Protein AF-A0A2A3EK77-F1 (afdb_monomer_lite)

Sequence (320 aa):
MSCVHYQQSNPSKERSYFDSQYSNRYNLPPQYTPRSDNYRNGYCTTGWRELEFQGNHEGFKETPTSGRAEPSYGDTRLQAGRTVPTYKQETTKHGDATVMEKIQTKMKFLEDSNIVMQTRNQNLITENKALTAQLKEERNEIKRLEKRLTLLREELDFERSKIEEMKKEAEDGKKQMSMGRNTETSTTNIIHKADRGVQVWAVCMGCQRKLESCEKQPPTVTITKSELEVLEKDMQTLRDTIIAREEAWDKAMEREHNYRQQLTRLTTETITARHLSETRNEELKVATNTLLEKESELKSLQKDNLYLNKLIAKLYNYQR

pLDDT: mean 70.12, std 27.84, range [28.34, 98.56]

Structure (mmCIF, N/CA/C/O backbone):
data_AF-A0A2A3EK77-F1
#
_entry.id   AF-A0A2A3EK77-F1
#
loop_
_atom_site.group_PDB
_atom_site.id
_atom_site.type_symbol
_atom_site.label_atom_id
_atom_site.label_alt_id
_atom_site.label_comp_id
_atom_site.label_asym_id
_atom_site.label_entity_id
_atom_site.label_seq_id
_atom_site.pdbx_PDB_ins_code
_atom_site.Cartn_x
_atom_site.Cartn_y
_atom_site.Cartn_z
_atom_site.occupancy
_atom_site.B_iso_or_equiv
_atom_site.auth_seq_id
_atom_site.auth_comp_id
_atom_site.auth_asym_id
_atom_site.auth_atom_id
_atom_site.pdbx_PDB_model_num
ATOM 1 N N . MET A 1 1 ? -47.863 15.998 -3.228 1.00 40.25 1 MET A N 1
ATOM 2 C CA . MET A 1 1 ? -47.017 14.830 -2.908 1.00 40.25 1 MET A CA 1
ATOM 3 C C . MET A 1 1 ? -45.667 15.367 -2.473 1.00 40.25 1 MET A C 1
ATOM 5 O O . MET A 1 1 ? -45.043 16.068 -3.254 1.00 40.25 1 MET A O 1
ATOM 9 N N . SER A 1 2 ? -45.315 15.183 -1.201 1.00 33.94 2 SER A N 1
ATOM 10 C CA . SER A 1 2 ? -44.143 15.788 -0.557 1.00 33.94 2 SER A CA 1
ATOM 11 C C . SER A 1 2 ? -43.081 14.708 -0.362 1.00 33.94 2 SER A C 1
ATOM 13 O O . SER A 1 2 ? -43.348 13.719 0.317 1.00 33.94 2 SER A O 1
ATOM 15 N N . CYS A 1 3 ? -41.915 14.871 -0.988 1.00 35.56 3 CYS A N 1
ATOM 16 C CA . CYS A 1 3 ? -40.741 14.031 -0.766 1.00 35.56 3 CYS A CA 1
ATOM 17 C C . CYS A 1 3 ? -39.768 14.804 0.127 1.00 35.56 3 CYS A C 1
ATOM 19 O O . CYS A 1 3 ? -39.180 15.797 -0.295 1.00 35.56 3 CYS A O 1
ATOM 21 N N . VAL A 1 4 ? -39.641 14.350 1.371 1.00 38.91 4 VAL A N 1
ATOM 22 C CA . VAL A 1 4 ? -38.716 14.876 2.377 1.00 38.91 4 VAL A CA 1
ATOM 23 C C . VAL A 1 4 ? -37.432 14.047 2.342 1.00 38.91 4 VAL A C 1
ATOM 25 O O . VAL A 1 4 ? -37.473 12.817 2.340 1.00 38.91 4 VAL A O 1
ATOM 28 N N . HIS A 1 5 ? -36.297 14.743 2.291 1.00 35.19 5 HIS A N 1
ATOM 29 C CA . HIS A 1 5 ? -34.944 14.201 2.350 1.00 35.19 5 HIS A CA 1
ATOM 30 C C . HIS A 1 5 ? -34.666 13.468 3.671 1.00 35.19 5 HIS A C 1
ATOM 32 O O . HIS A 1 5 ? -34.878 14.025 4.745 1.00 35.19 5 HIS A O 1
ATOM 38 N N . TYR A 1 6 ? -34.112 12.255 3.587 1.00 32.91 6 TYR A N 1
ATOM 39 C CA . TYR A 1 6 ? -33.524 11.561 4.733 1.00 32.91 6 TYR A CA 1
ATOM 40 C C . TYR A 1 6 ? -32.057 11.980 4.883 1.00 32.91 6 TYR A C 1
ATOM 42 O O . TYR A 1 6 ? -31.221 11.707 4.022 1.00 32.91 6 TYR A O 1
ATOM 50 N N . GLN A 1 7 ? -31.766 12.674 5.977 1.00 34.91 7 GLN A N 1
ATOM 51 C CA . GLN A 1 7 ? -30.434 13.084 6.404 1.00 34.91 7 GLN A CA 1
ATOM 52 C C . GLN A 1 7 ? -29.849 11.948 7.261 1.00 34.91 7 GLN A C 1
ATOM 54 O O . GLN A 1 7 ? -30.417 11.603 8.294 1.00 34.91 7 GLN A O 1
ATOM 59 N N . GLN A 1 8 ? -28.753 11.323 6.819 1.00 34.91 8 GLN A N 1
ATOM 60 C CA . GLN A 1 8 ? -28.044 10.308 7.607 1.00 34.91 8 GLN A CA 1
ATOM 61 C C . GLN A 1 8 ? -27.273 10.982 8.748 1.00 34.91 8 GLN A C 1
ATOM 63 O O . GLN A 1 8 ? -26.358 11.774 8.525 1.00 34.91 8 GLN A O 1
ATOM 68 N N . SER A 1 9 ? -27.661 10.663 9.977 1.00 37.59 9 SER A N 1
ATOM 69 C CA . SER A 1 9 ? -26.949 10.981 11.210 1.00 37.59 9 SER A CA 1
ATOM 70 C C . SER A 1 9 ? -25.776 10.011 11.418 1.00 37.59 9 SER A C 1
ATOM 72 O O . SER A 1 9 ? -25.932 8.795 11.337 1.00 37.59 9 SER A O 1
ATOM 74 N N . ASN A 1 10 ? -24.588 10.561 11.686 1.00 36.38 10 ASN A N 1
ATOM 75 C CA . ASN A 1 10 ? -23.373 9.822 12.055 1.00 36.38 10 ASN A CA 1
ATOM 76 C C . ASN A 1 10 ? -23.563 9.030 13.366 1.00 36.38 10 ASN A C 1
ATOM 78 O O . ASN A 1 10 ? -24.055 9.618 14.332 1.00 36.38 10 ASN A O 1
ATOM 82 N N . PRO A 1 11 ? -23.092 7.771 13.475 1.00 40.41 11 PRO A N 1
ATOM 83 C CA . PRO A 1 11 ? -22.984 7.100 14.763 1.00 40.41 11 PRO A CA 1
ATOM 84 C C . PRO A 1 11 ? -21.739 7.566 15.539 1.00 40.41 11 PRO A C 1
ATOM 86 O O . PRO A 1 11 ? -20.679 7.859 14.983 1.00 40.41 11 PRO A O 1
ATOM 89 N N . SER A 1 12 ? -21.918 7.669 16.852 1.00 37.78 12 SER A N 1
ATOM 90 C CA . SER A 1 12 ? -21.011 8.217 17.859 1.00 37.78 12 SER A CA 1
ATOM 91 C C . SER A 1 12 ? -19.769 7.358 18.125 1.00 37.78 12 SER A C 1
ATOM 93 O O . SER A 1 12 ? -19.842 6.135 18.197 1.00 37.78 12 SER A O 1
ATOM 95 N N . LYS A 1 13 ? -18.628 8.029 18.346 1.00 44.12 13 LYS A N 1
ATOM 96 C CA . LYS A 1 13 ? -17.356 7.451 18.814 1.00 44.12 13 LYS A CA 1
ATOM 97 C C . LYS A 1 13 ? -17.520 6.837 20.214 1.00 44.12 13 LYS A C 1
ATOM 99 O O . LYS A 1 13 ? -17.478 7.567 21.204 1.00 44.12 13 LYS A O 1
ATOM 104 N N . GLU A 1 14 ? -17.637 5.516 20.305 1.00 35.47 14 GLU A N 1
ATOM 105 C CA . GLU A 1 14 ? -17.459 4.792 21.567 1.00 35.47 14 GLU A CA 1
ATOM 106 C C . GLU A 1 14 ? -15.977 4.507 21.835 1.00 35.47 14 GLU A C 1
ATOM 108 O O . GLU A 1 14 ? -15.203 4.095 20.972 1.00 35.47 14 GLU A O 1
ATOM 113 N N . ARG A 1 15 ? -15.577 4.807 23.067 1.00 35.28 15 ARG A N 1
ATOM 114 C CA . ARG A 1 15 ? -14.208 4.859 23.571 1.00 35.28 15 ARG A CA 1
ATOM 115 C C . ARG A 1 15 ? -13.943 3.572 24.344 1.00 35.28 15 ARG A C 1
ATOM 117 O O . ARG A 1 15 ? -14.442 3.399 25.449 1.00 35.28 15 ARG A O 1
ATOM 124 N N . SER A 1 16 ? -13.163 2.668 23.764 1.00 34.25 16 SER A N 1
ATOM 125 C CA . SER A 1 16 ? -12.761 1.409 24.393 1.00 34.25 16 SER A CA 1
ATOM 126 C C . SER A 1 16 ? -11.786 1.655 25.550 1.00 34.25 16 SER A C 1
ATOM 128 O O . SER A 1 16 ? -10.620 1.978 25.328 1.00 34.25 16 SER A O 1
ATOM 130 N N . TYR A 1 17 ? -12.266 1.494 26.783 1.00 34.78 17 TYR A N 1
ATOM 131 C CA . TYR A 1 17 ? -11.427 1.278 27.962 1.00 34.78 17 TYR A CA 1
ATOM 132 C C . TYR A 1 17 ? -10.898 -0.163 27.925 1.00 34.78 17 TYR A C 1
ATOM 134 O O . TYR A 1 17 ? -11.682 -1.106 27.830 1.00 34.78 17 TYR A O 1
ATOM 142 N N . PHE A 1 18 ? -9.577 -0.326 27.962 1.00 34.25 18 PHE A N 1
ATOM 143 C CA . PHE A 1 18 ? -8.918 -1.583 28.310 1.00 34.25 18 PHE A CA 1
ATOM 144 C C . PHE A 1 18 ? -8.327 -1.398 29.705 1.00 34.25 18 PHE A C 1
ATOM 146 O O . PHE A 1 18 ? -7.496 -0.511 29.898 1.00 34.25 18 PHE A O 1
ATOM 153 N N . ASP A 1 19 ? -8.774 -2.218 30.651 1.00 32.06 19 ASP A N 1
ATOM 154 C CA . ASP A 1 19 ? -8.138 -2.389 31.952 1.00 32.06 19 ASP A CA 1
ATOM 155 C C . ASP A 1 19 ? -7.423 -3.745 31.920 1.00 32.06 19 ASP A C 1
ATOM 157 O O . ASP A 1 19 ? -8.050 -4.796 31.791 1.00 32.06 19 ASP A O 1
ATOM 161 N N . SER A 1 20 ? -6.092 -3.708 31.906 1.00 32.62 20 SER A N 1
ATOM 162 C CA . SER A 1 20 ? -5.236 -4.891 31.798 1.00 32.62 20 SER A CA 1
ATOM 163 C C . SER A 1 20 ? -4.741 -5.284 33.180 1.00 32.62 20 SER A C 1
ATOM 165 O O . SER A 1 20 ? -3.597 -5.005 33.539 1.00 32.62 20 SER A O 1
ATOM 167 N N . GLN A 1 21 ? -5.579 -5.970 33.950 1.00 43.03 21 GLN A N 1
ATOM 168 C CA . GLN A 1 21 ? -5.126 -6.810 35.054 1.00 43.03 21 GLN A CA 1
ATOM 169 C C . GLN A 1 21 ? -5.908 -8.123 35.018 1.00 43.03 21 GLN A C 1
ATOM 171 O O . GLN A 1 21 ? -7.111 -8.120 34.801 1.00 43.03 21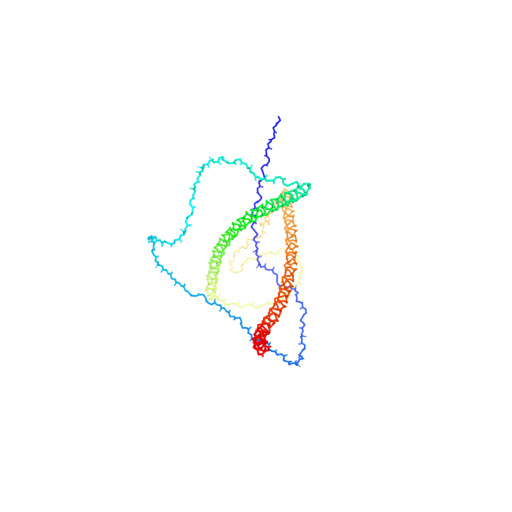 GLN A O 1
ATOM 176 N N . TYR A 1 22 ? -5.193 -9.229 35.242 1.00 36.47 22 TYR A N 1
ATOM 177 C CA . TYR A 1 22 ? -5.623 -10.633 35.164 1.00 36.47 22 TYR A CA 1
ATOM 178 C C . TYR A 1 22 ? -5.609 -11.271 33.770 1.00 36.47 22 TYR A C 1
ATOM 180 O O . TYR A 1 22 ? -6.599 -11.280 33.051 1.00 36.47 22 TYR A O 1
ATOM 188 N N . SER A 1 23 ? -4.495 -11.938 33.448 1.00 32.91 23 SER A N 1
ATOM 189 C CA . SER A 1 23 ? -4.483 -13.397 33.219 1.00 32.91 23 SER A CA 1
ATOM 190 C C . SER A 1 23 ? -3.089 -13.856 32.808 1.00 32.91 23 SER A C 1
ATOM 192 O O . SER A 1 23 ? -2.695 -13.780 31.650 1.00 32.91 23 SER A O 1
ATOM 194 N N . ASN A 1 24 ? -2.335 -14.351 33.785 1.00 35.12 24 ASN A N 1
ATOM 195 C CA . ASN A 1 24 ? -1.113 -15.102 33.549 1.00 35.12 24 ASN A CA 1
ATOM 196 C C . ASN A 1 24 ? -1.229 -16.401 34.350 1.00 35.12 24 ASN A C 1
ATOM 198 O O . ASN A 1 24 ? -0.918 -16.428 35.540 1.00 35.12 24 ASN A O 1
ATOM 202 N N . ARG A 1 25 ? -1.773 -17.452 33.729 1.00 40.59 25 ARG A N 1
ATOM 203 C CA . ARG A 1 25 ? -1.591 -18.856 34.127 1.00 40.59 25 ARG A CA 1
ATOM 204 C C . ARG A 1 25 ? -2.184 -19.763 33.050 1.00 40.59 25 ARG A C 1
ATOM 206 O O . ARG A 1 25 ? -3.348 -19.616 32.709 1.00 40.59 25 ARG A O 1
ATOM 213 N N . TYR A 1 26 ? -1.361 -20.712 32.605 1.00 37.75 26 TYR A N 1
ATOM 214 C CA . TYR A 1 26 ? -1.616 -21.764 31.611 1.00 37.75 26 TYR A CA 1
ATOM 215 C C . TYR A 1 26 ? -1.458 -21.352 30.141 1.00 37.75 26 TYR A C 1
ATOM 217 O O . TYR A 1 26 ? -2.414 -20.985 29.471 1.00 37.75 26 TYR A O 1
ATOM 225 N N . ASN A 1 27 ? -0.217 -21.443 29.645 1.00 34.19 27 ASN A N 1
ATOM 226 C CA . ASN A 1 27 ? 0.185 -22.348 28.552 1.00 34.19 27 ASN A CA 1
ATOM 227 C C . ASN A 1 27 ? 1.616 -22.000 28.097 1.00 34.19 27 ASN A C 1
ATOM 229 O O . ASN A 1 27 ? 1.835 -21.029 27.380 1.00 34.19 27 ASN A O 1
ATOM 233 N N . LEU A 1 28 ? 2.600 -22.796 28.530 1.00 39.97 28 LEU A N 1
ATOM 234 C CA . LEU A 1 28 ? 3.944 -22.804 27.942 1.00 39.97 28 LEU A CA 1
ATOM 235 C C . LEU A 1 28 ? 3.947 -23.747 26.723 1.00 39.97 28 LEU A C 1
ATOM 237 O O . LEU A 1 28 ? 3.532 -24.897 26.880 1.00 39.97 28 LEU A O 1
ATOM 241 N N . PRO A 1 29 ? 4.450 -23.333 25.546 1.00 40.78 29 PRO A N 1
ATOM 242 C CA . PRO A 1 29 ? 4.793 -24.260 24.474 1.00 40.78 29 PRO A CA 1
ATOM 243 C C . PRO A 1 29 ? 6.146 -24.959 24.746 1.00 40.78 29 PRO A C 1
ATOM 245 O O . PRO A 1 29 ? 6.953 -24.451 25.531 1.00 40.78 29 PRO A O 1
ATOM 248 N N . PRO A 1 30 ? 6.426 -26.117 24.111 1.00 39.56 30 PRO A N 1
ATOM 249 C CA . PRO A 1 30 ? 7.604 -26.933 24.403 1.00 39.56 30 PRO A CA 1
ATOM 250 C C . PRO A 1 30 ? 8.914 -26.220 24.052 1.00 39.56 30 PRO A C 1
ATOM 252 O O . PRO A 1 30 ? 9.072 -25.692 22.950 1.00 39.56 30 PRO A O 1
ATOM 255 N N . GLN A 1 31 ? 9.883 -26.264 24.968 1.00 33.03 31 GLN A N 1
ATOM 256 C CA . GLN A 1 31 ? 11.257 -25.855 24.695 1.00 33.03 31 GLN A CA 1
ATOM 257 C C . GLN A 1 31 ? 11.931 -26.880 23.776 1.00 33.03 31 GLN A C 1
ATOM 259 O O . GLN A 1 31 ? 12.216 -28.003 24.189 1.00 33.03 31 GLN A O 1
ATOM 264 N N . TYR A 1 32 ? 12.210 -26.481 22.537 1.00 30.89 32 TYR A N 1
ATOM 265 C CA . TYR A 1 32 ? 13.173 -27.172 21.686 1.00 30.89 32 TYR A CA 1
ATOM 266 C C . TYR A 1 32 ? 14.582 -26.711 22.064 1.00 30.89 32 TYR A C 1
ATOM 268 O O . TYR A 1 32 ? 14.947 -25.553 21.871 1.00 30.89 32 TYR A O 1
ATOM 276 N N . THR A 1 33 ? 15.378 -27.626 22.604 1.00 37.72 33 THR A N 1
ATOM 277 C CA . THR A 1 33 ? 16.829 -27.487 22.741 1.00 37.72 33 THR A CA 1
ATOM 278 C C . THR A 1 33 ? 17.502 -27.845 21.412 1.00 37.72 33 THR A C 1
ATOM 280 O O . THR A 1 33 ? 17.329 -28.967 20.932 1.00 37.72 33 THR A O 1
ATOM 283 N N . PRO A 1 34 ? 18.317 -26.965 20.803 1.00 34.59 34 PRO A N 1
ATOM 284 C CA . PRO A 1 34 ? 19.217 -27.385 19.741 1.00 34.59 34 PRO A CA 1
ATOM 285 C C . PRO A 1 34 ? 20.482 -27.971 20.374 1.00 34.59 34 PRO A C 1
ATOM 287 O O . PRO A 1 34 ? 21.191 -27.301 21.127 1.00 34.59 34 PRO A O 1
ATOM 290 N N . ARG A 1 35 ? 20.761 -29.240 20.060 1.00 30.22 35 ARG A N 1
ATOM 291 C CA . ARG A 1 35 ? 22.083 -29.846 20.248 1.00 30.22 35 ARG A CA 1
ATOM 292 C C . ARG A 1 35 ? 23.128 -29.033 19.485 1.00 30.22 35 ARG A C 1
ATOM 294 O O . ARG A 1 35 ? 22.881 -28.589 18.368 1.00 30.22 35 ARG A O 1
ATOM 301 N N . SER A 1 36 ? 24.293 -28.876 20.107 1.00 36.59 36 SER A N 1
ATOM 302 C CA . SER A 1 36 ? 25.469 -28.285 19.488 1.00 36.59 36 SER A CA 1
ATOM 303 C C . SER A 1 36 ? 25.968 -29.185 18.363 1.00 36.59 36 SER A C 1
ATOM 305 O O . SER A 1 36 ? 26.268 -30.345 18.628 1.00 36.59 36 SER A O 1
ATOM 307 N N . ASP A 1 37 ? 26.156 -28.632 17.172 1.00 29.45 37 ASP A N 1
ATOM 308 C CA . ASP A 1 37 ? 27.171 -29.124 16.248 1.00 29.45 37 ASP A CA 1
ATOM 309 C C . ASP A 1 37 ? 27.932 -27.923 15.685 1.00 29.45 37 ASP A C 1
ATOM 311 O O . ASP A 1 37 ? 27.427 -27.088 14.935 1.00 29.45 37 ASP A O 1
ATOM 315 N N . ASN A 1 38 ? 29.171 -27.824 16.155 1.00 35.22 38 ASN A N 1
ATOM 316 C CA . ASN A 1 38 ? 30.218 -26.971 15.627 1.00 35.22 38 ASN A CA 1
ATOM 317 C C . ASN A 1 38 ? 30.567 -27.445 14.214 1.00 35.22 38 ASN A C 1
ATOM 319 O O . ASN A 1 38 ? 30.976 -28.587 14.101 1.00 35.22 38 ASN A O 1
ATOM 323 N N . TYR A 1 39 ? 30.503 -26.586 13.190 1.00 31.39 39 TYR A N 1
ATOM 324 C CA . TYR A 1 39 ? 31.505 -26.499 12.107 1.00 31.39 39 TYR A CA 1
ATOM 325 C C . TYR A 1 39 ? 31.250 -25.255 11.216 1.00 31.39 39 TYR A C 1
ATOM 327 O O . TYR A 1 39 ? 30.480 -25.280 10.269 1.00 31.39 39 TYR A O 1
ATOM 335 N N . ARG A 1 40 ? 31.957 -24.169 11.564 1.00 29.19 40 ARG A N 1
ATOM 336 C CA . ARG A 1 40 ? 32.835 -23.330 10.713 1.00 29.19 40 ARG A CA 1
ATOM 337 C C . ARG A 1 40 ? 32.294 -22.527 9.494 1.00 29.19 40 ARG A C 1
ATOM 339 O O . ARG A 1 40 ? 31.954 -23.088 8.464 1.00 29.19 40 ARG A O 1
ATOM 346 N N . ASN A 1 41 ? 32.555 -21.207 9.596 1.00 29.22 41 ASN A N 1
ATOM 347 C CA . ASN A 1 41 ? 32.745 -20.139 8.581 1.00 29.22 41 ASN A CA 1
ATOM 348 C C . ASN A 1 41 ? 31.507 -19.588 7.838 1.00 29.22 41 ASN A C 1
ATOM 350 O O . ASN A 1 41 ? 30.730 -20.345 7.288 1.00 29.22 41 ASN A O 1
ATOM 354 N N . GLY A 1 42 ? 31.301 -18.273 7.683 1.00 29.34 42 GLY A N 1
ATOM 355 C CA . GLY A 1 42 ? 32.084 -17.094 8.071 1.00 29.34 42 GLY A CA 1
ATOM 356 C C . GLY A 1 42 ? 31.441 -15.803 7.518 1.00 29.34 42 GLY A C 1
ATOM 357 O O . GLY A 1 42 ? 30.909 -15.811 6.415 1.00 29.34 42 GLY A O 1
ATOM 358 N N . TYR A 1 43 ? 31.550 -14.718 8.295 1.00 32.06 43 TYR A N 1
ATOM 359 C CA . TYR A 1 43 ? 31.269 -13.299 7.988 1.00 32.06 43 TYR A CA 1
ATOM 360 C C . TYR A 1 43 ? 29.807 -12.812 7.897 1.00 32.06 43 TYR A C 1
ATOM 362 O O . TYR A 1 43 ? 29.191 -12.804 6.839 1.00 32.06 43 TYR A O 1
ATOM 370 N N . CYS A 1 44 ? 29.325 -12.233 9.005 1.00 30.56 44 CYS A N 1
ATOM 371 C CA . CYS A 1 44 ? 28.347 -11.136 9.027 1.00 30.56 44 CYS A CA 1
ATOM 372 C C . CYS A 1 44 ? 28.649 -10.218 10.224 1.00 30.56 44 CYS A C 1
ATOM 374 O O . CYS A 1 44 ? 28.221 -10.499 11.339 1.00 30.56 44 CYS A O 1
ATOM 376 N N . THR A 1 45 ? 29.381 -9.123 9.998 1.00 35.56 45 THR A N 1
ATOM 377 C CA . THR A 1 45 ? 29.493 -8.001 10.950 1.00 35.56 45 THR A CA 1
ATOM 378 C C . THR A 1 45 ? 29.712 -6.682 10.208 1.00 35.56 45 THR A C 1
ATOM 380 O O . THR A 1 45 ? 30.848 -6.286 9.968 1.00 35.56 45 THR A O 1
ATOM 383 N N . THR A 1 46 ? 28.619 -5.996 9.892 1.00 36.91 46 THR A N 1
ATOM 384 C CA . THR A 1 46 ? 28.510 -4.538 9.699 1.00 36.91 46 THR A CA 1
ATOM 385 C C . THR A 1 46 ? 27.031 -4.228 9.971 1.00 36.91 46 THR A C 1
ATOM 387 O O . THR A 1 46 ? 26.155 -4.710 9.270 1.00 36.91 46 THR A O 1
ATOM 390 N N . GLY A 1 47 ? 26.630 -3.625 11.087 1.00 31.77 47 GLY A N 1
ATOM 391 C CA . GLY A 1 47 ? 27.090 -2.339 11.594 1.00 31.77 47 GLY A CA 1
ATOM 392 C C . GLY A 1 47 ? 26.104 -1.275 11.110 1.00 31.77 47 GLY A C 1
ATOM 393 O O . GLY A 1 47 ? 26.388 -0.580 10.140 1.00 31.77 47 GLY A O 1
ATOM 394 N N . TRP A 1 48 ? 24.927 -1.204 11.741 1.00 33.00 48 TRP A N 1
ATOM 395 C CA . TRP A 1 48 ? 23.977 -0.105 11.555 1.00 33.00 48 TRP A CA 1
ATOM 396 C C . TRP A 1 48 ? 24.671 1.208 11.928 1.00 33.00 48 TRP A C 1
ATOM 398 O O . TRP A 1 48 ? 25.238 1.310 13.014 1.00 33.00 48 TRP A O 1
ATOM 408 N N . ARG A 1 49 ? 24.657 2.194 11.027 1.00 33.16 49 ARG A N 1
ATOM 409 C CA . ARG A 1 49 ? 25.156 3.545 11.298 1.00 33.16 49 ARG A CA 1
ATOM 410 C C . ARG A 1 49 ? 23.995 4.527 11.152 1.00 33.16 49 ARG A C 1
ATOM 412 O O . ARG A 1 49 ? 23.411 4.621 10.075 1.00 33.16 49 ARG A O 1
ATOM 419 N N . GLU A 1 50 ? 23.672 5.222 12.239 1.00 33.62 50 GLU A N 1
ATOM 420 C CA . GLU A 1 50 ? 22.857 6.440 12.244 1.00 33.62 50 GLU A CA 1
ATOM 421 C C . GLU A 1 50 ? 23.630 7.572 11.559 1.00 33.62 50 GLU A C 1
ATOM 423 O O . GLU A 1 50 ? 24.839 7.716 11.758 1.00 33.62 50 GLU A O 1
ATOM 428 N N . LEU A 1 51 ? 22.940 8.363 10.735 1.00 33.41 51 LEU A N 1
ATOM 429 C CA . LEU A 1 51 ? 23.471 9.611 10.200 1.00 33.41 51 LEU A CA 1
ATOM 430 C C . LEU A 1 51 ? 22.883 10.760 11.027 1.00 33.41 51 LEU A C 1
ATOM 432 O O . LEU A 1 51 ? 21.691 11.053 10.942 1.00 33.41 51 LEU A O 1
ATOM 436 N N . GLU A 1 52 ? 23.732 11.370 11.849 1.00 33.66 52 GLU A N 1
ATOM 437 C CA . GLU A 1 52 ? 23.441 12.567 12.632 1.00 33.66 52 GLU A CA 1
ATOM 438 C C . GLU A 1 52 ? 23.164 13.763 11.707 1.00 33.66 52 GLU A C 1
ATOM 440 O O . GLU A 1 52 ? 23.901 14.023 10.754 1.00 33.66 52 GLU A O 1
ATOM 445 N N . PHE A 1 53 ? 22.096 14.506 11.998 1.00 29.25 53 PHE A N 1
ATOM 446 C CA . PHE A 1 53 ? 21.752 15.761 11.335 1.00 29.25 53 PHE A CA 1
ATOM 447 C C . PHE A 1 53 ? 22.136 16.919 12.265 1.00 29.25 53 PHE A C 1
ATOM 449 O O . PHE A 1 53 ? 21.551 17.076 13.336 1.00 29.25 53 PHE A O 1
ATOM 456 N N . GLN A 1 54 ? 23.108 17.740 11.865 1.00 32.59 54 GLN A N 1
ATOM 457 C CA . GLN A 1 54 ? 23.433 19.011 12.519 1.00 32.59 54 GLN A CA 1
ATOM 458 C C . GLN A 1 54 ? 23.637 20.104 11.470 1.00 32.59 54 GLN A C 1
ATOM 460 O O . GLN A 1 54 ? 24.410 19.937 10.530 1.00 32.59 54 GLN A O 1
ATOM 465 N N . GLY A 1 55 ? 22.961 21.239 11.669 1.00 28.78 55 GLY A N 1
ATOM 466 C CA . GLY A 1 55 ? 23.201 22.465 10.911 1.00 28.78 55 GLY A CA 1
ATOM 467 C C . GLY A 1 55 ? 22.045 23.462 10.969 1.00 28.78 55 GLY A C 1
ATOM 468 O O . GLY A 1 55 ? 21.306 23.601 10.001 1.00 28.78 55 GLY A O 1
ATOM 469 N N . ASN A 1 56 ? 21.905 24.165 12.097 1.00 32.97 56 ASN A N 1
ATOM 470 C CA . ASN A 1 56 ? 21.131 25.406 12.200 1.00 32.97 56 ASN A CA 1
ATOM 471 C C . ASN A 1 56 ? 21.811 26.529 11.397 1.00 32.97 56 ASN A C 1
ATOM 473 O O . ASN A 1 56 ? 23.024 26.696 11.498 1.00 32.97 56 ASN A O 1
ATOM 477 N N . HIS A 1 57 ? 21.023 27.371 10.724 1.00 30.22 57 HIS A N 1
ATOM 478 C CA . HIS A 1 57 ? 21.370 28.780 10.526 1.00 30.22 57 HIS A CA 1
ATOM 479 C C . HIS A 1 57 ? 20.094 29.630 10.445 1.00 30.22 57 HIS A C 1
ATOM 481 O O . HIS A 1 57 ? 19.332 29.557 9.483 1.00 30.22 57 HIS A O 1
ATOM 487 N N . GLU A 1 58 ? 19.870 30.434 11.484 1.00 33.41 58 GLU A N 1
ATOM 488 C CA . GLU A 1 58 ? 18.920 31.544 11.494 1.00 33.41 58 GLU A CA 1
ATOM 489 C C . GLU A 1 58 ? 19.544 32.789 10.841 1.00 33.41 58 GLU A C 1
ATOM 491 O O . GLU A 1 58 ? 20.713 33.102 11.068 1.00 33.41 58 GLU A O 1
ATOM 496 N N . GLY A 1 59 ? 18.711 33.534 10.104 1.00 32.09 59 GLY A N 1
ATOM 497 C CA . GLY A 1 59 ? 18.792 34.992 9.987 1.00 32.09 59 GLY A CA 1
ATOM 498 C C . GLY A 1 59 ? 19.510 35.579 8.768 1.00 32.09 59 GLY A C 1
ATOM 499 O O . GLY A 1 59 ? 20.690 35.889 8.858 1.00 32.09 59 GLY A O 1
ATOM 500 N N . PHE A 1 60 ? 18.767 35.921 7.700 1.00 28.34 60 PHE A N 1
ATOM 501 C CA . PHE A 1 60 ? 18.976 37.204 7.000 1.00 28.34 60 PHE A CA 1
ATOM 502 C C . PHE A 1 60 ? 17.783 37.644 6.114 1.00 28.34 60 PHE A C 1
ATOM 504 O O . PHE A 1 60 ? 17.454 37.008 5.121 1.00 28.34 60 PHE A O 1
ATOM 511 N N . LYS A 1 61 ? 17.165 38.747 6.562 1.00 30.69 61 LYS A N 1
ATOM 512 C CA . LYS A 1 61 ? 16.420 39.860 5.926 1.00 30.69 61 LYS A CA 1
ATOM 513 C C . LYS A 1 61 ? 15.878 39.782 4.482 1.00 30.69 61 LYS A C 1
ATOM 515 O O . LYS A 1 61 ? 16.565 39.429 3.534 1.00 30.69 61 LYS A O 1
ATOM 520 N N . GLU A 1 62 ? 14.665 40.324 4.350 1.00 31.72 62 GLU A N 1
ATOM 521 C CA . GLU A 1 62 ? 13.930 40.635 3.119 1.00 31.72 62 GLU A CA 1
ATOM 522 C C . GLU A 1 62 ? 14.457 41.862 2.326 1.00 31.72 62 GLU A C 1
ATOM 524 O O . GLU A 1 62 ? 14.990 42.815 2.901 1.00 31.72 62 GLU A O 1
ATOM 529 N N . THR A 1 63 ? 14.090 41.872 1.029 1.00 31.12 63 THR A N 1
ATOM 530 C CA . THR A 1 63 ? 13.943 42.989 0.047 1.00 31.12 63 THR A CA 1
ATOM 531 C C . THR A 1 63 ? 15.160 43.361 -0.849 1.00 31.12 63 THR A C 1
ATOM 533 O O . THR A 1 63 ? 16.285 42.984 -0.544 1.00 31.12 63 THR A O 1
ATOM 536 N N . PRO A 1 64 ? 14.967 44.039 -2.011 1.00 48.16 64 PRO A N 1
ATOM 537 C CA . PRO A 1 64 ? 14.643 43.452 -3.325 1.00 48.16 64 PRO A CA 1
ATOM 538 C C . PRO A 1 64 ? 15.622 43.894 -4.457 1.00 48.16 64 PRO A C 1
ATOM 540 O O . PRO A 1 64 ? 16.479 44.746 -4.237 1.00 48.16 64 PRO A O 1
ATOM 543 N N . THR A 1 65 ? 15.389 43.426 -5.701 1.00 29.20 65 THR A N 1
ATOM 544 C CA . THR A 1 65 ? 15.638 44.110 -7.014 1.00 29.20 65 THR A CA 1
ATOM 545 C C . THR A 1 65 ? 16.619 43.450 -8.020 1.00 29.20 65 THR A C 1
ATOM 547 O O . THR A 1 65 ? 17.813 43.354 -7.781 1.00 29.20 65 THR A O 1
ATOM 550 N N . SER A 1 66 ? 16.051 43.137 -9.204 1.00 30.53 66 SER A N 1
ATOM 551 C CA . SER A 1 66 ? 16.539 43.242 -10.607 1.00 30.53 66 SER A CA 1
ATOM 552 C C . SER A 1 66 ? 17.750 42.451 -11.152 1.00 30.53 66 SER A C 1
ATOM 554 O O . SER A 1 66 ? 18.894 42.722 -10.809 1.00 30.53 66 SER A O 1
ATOM 556 N N . GLY A 1 67 ? 17.491 41.675 -12.224 1.00 29.70 67 GLY A N 1
ATOM 557 C CA . GLY A 1 67 ? 18.069 42.000 -13.544 1.00 29.70 67 GLY A CA 1
ATOM 558 C C . GLY A 1 67 ? 18.783 40.897 -14.353 1.00 29.70 67 GLY A C 1
ATOM 559 O O . GLY A 1 67 ? 19.876 40.488 -13.985 1.00 29.70 67 GLY A O 1
ATOM 560 N N . ARG A 1 68 ? 18.230 40.619 -15.557 1.00 31.45 68 ARG A N 1
ATOM 561 C CA . ARG A 1 68 ? 18.749 39.906 -16.768 1.00 31.45 68 ARG A CA 1
ATOM 562 C C . ARG A 1 68 ? 18.697 38.364 -16.788 1.00 31.45 68 ARG A C 1
ATOM 564 O O . ARG A 1 68 ? 19.238 37.728 -15.905 1.00 31.45 68 ARG A O 1
ATOM 571 N N . ALA A 1 69 ? 18.185 37.688 -17.823 1.00 30.44 69 ALA A N 1
ATOM 572 C CA . ALA A 1 69 ? 17.537 38.089 -19.078 1.00 30.44 69 ALA A CA 1
ATOM 573 C C . ALA A 1 69 ? 16.829 36.861 -19.702 1.00 30.44 69 ALA A C 1
ATOM 575 O O . ALA A 1 69 ? 17.445 35.805 -19.808 1.00 30.44 69 ALA A O 1
ATOM 576 N N . GLU A 1 70 ? 15.592 37.027 -20.179 1.00 33.00 70 GLU A N 1
ATOM 577 C CA . GLU A 1 70 ? 14.963 36.165 -21.194 1.00 33.00 70 GLU A CA 1
ATOM 578 C C . GLU A 1 70 ? 14.634 37.021 -22.430 1.00 33.00 70 GLU A C 1
ATOM 580 O O . GLU A 1 70 ? 14.172 38.157 -22.263 1.00 33.00 70 GLU A O 1
ATOM 585 N N . PRO A 1 71 ? 14.835 36.529 -23.668 1.00 41.03 71 PRO A N 1
ATOM 586 C CA . PRO A 1 71 ? 14.332 37.203 -24.855 1.00 41.03 71 PRO A CA 1
ATOM 587 C C . PRO A 1 71 ? 12.841 36.910 -25.060 1.00 41.03 71 PRO A C 1
ATOM 589 O O . PRO A 1 71 ? 12.438 35.794 -25.379 1.00 41.03 71 PRO A O 1
ATOM 592 N N . SER A 1 72 ? 12.046 37.968 -24.925 1.00 45.84 72 SER A N 1
ATOM 593 C CA . SER A 1 72 ? 10.673 38.081 -25.413 1.00 45.84 72 SER A CA 1
ATOM 594 C C . SER A 1 72 ? 10.639 38.097 -26.945 1.00 45.84 72 SER A C 1
ATOM 596 O O . SER A 1 72 ? 11.446 38.789 -27.568 1.00 45.84 72 SER A O 1
ATOM 598 N N . TYR A 1 73 ? 9.662 37.413 -27.544 1.00 35.38 73 TYR A N 1
ATOM 599 C CA . TYR A 1 73 ? 9.141 37.799 -28.854 1.00 35.38 73 TYR A CA 1
ATOM 600 C C . TYR A 1 73 ? 7.654 38.105 -28.733 1.00 35.38 73 TYR A C 1
ATOM 602 O O . TYR A 1 73 ? 6.857 37.283 -28.282 1.00 35.38 73 TYR A O 1
ATOM 610 N N . GLY A 1 74 ? 7.335 39.349 -29.086 1.00 34.09 74 GLY A N 1
ATOM 611 C CA . GLY A 1 74 ? 6.025 39.954 -28.965 1.00 34.09 74 GLY A CA 1
ATOM 612 C C . GLY A 1 74 ? 5.038 39.529 -30.044 1.00 34.09 74 GLY A C 1
ATOM 613 O O . GLY A 1 74 ? 5.382 39.030 -31.114 1.00 34.09 74 GLY A O 1
ATOM 614 N N . ASP A 1 75 ? 3.786 39.796 -29.706 1.00 40.75 75 ASP A N 1
ATOM 615 C CA . ASP A 1 75 ? 2.603 39.719 -30.543 1.00 40.75 75 ASP A CA 1
ATOM 616 C C . ASP A 1 75 ? 2.608 40.852 -31.589 1.00 40.75 75 ASP A C 1
ATOM 618 O O . ASP A 1 75 ? 2.881 42.014 -31.273 1.00 40.75 75 ASP A O 1
ATOM 622 N N . THR A 1 76 ? 2.291 40.544 -32.848 1.00 34.62 76 THR A N 1
ATOM 623 C CA . THR A 1 76 ? 1.802 41.553 -33.799 1.00 34.62 76 THR A CA 1
ATOM 624 C C . THR A 1 76 ? 0.772 40.928 -34.732 1.00 34.62 76 THR A C 1
ATOM 626 O O . THR A 1 76 ? 1.067 40.176 -35.659 1.00 34.62 76 THR A O 1
ATOM 629 N N . ARG A 1 77 ? -0.476 41.277 -34.443 1.00 40.03 77 ARG A N 1
ATOM 630 C CA . ARG A 1 77 ? -1.698 40.984 -35.186 1.00 40.03 77 ARG A CA 1
ATOM 631 C C . ARG A 1 77 ? -1.769 41.795 -36.499 1.00 40.03 77 ARG A C 1
ATOM 633 O O . ARG A 1 77 ? -1.459 42.979 -36.505 1.00 40.03 77 ARG A O 1
ATOM 640 N N . LEU A 1 78 ? -2.363 41.170 -37.525 1.00 46.56 78 LEU A N 1
ATOM 641 C CA . LEU A 1 78 ? -3.058 41.735 -38.706 1.00 46.56 78 LEU A CA 1
ATOM 642 C C . LEU A 1 78 ? -2.245 42.501 -39.772 1.00 46.56 78 LEU A C 1
ATOM 644 O O . LEU A 1 78 ? -2.010 43.696 -39.645 1.00 46.56 78 LEU A O 1
ATOM 648 N N . GLN A 1 79 ? -2.098 41.888 -40.953 1.00 33.84 79 GLN A N 1
ATOM 649 C CA . GLN A 1 79 ? -2.636 42.487 -42.183 1.00 33.84 79 GLN A CA 1
ATOM 650 C C . GLN A 1 79 ? -2.829 41.445 -43.290 1.00 33.84 79 GLN A C 1
ATOM 652 O O . GLN A 1 79 ? -1.926 40.697 -43.652 1.00 33.84 79 GLN A O 1
ATOM 657 N N . ALA A 1 80 ? -4.052 41.408 -43.814 1.00 42.31 80 ALA A N 1
ATOM 658 C CA . ALA A 1 80 ? -4.432 40.644 -44.985 1.00 42.31 80 ALA A CA 1
ATOM 659 C C . ALA A 1 80 ? -3.774 41.241 -46.239 1.00 42.31 80 ALA A C 1
ATOM 661 O O . ALA A 1 80 ? -4.043 42.386 -46.597 1.00 42.31 80 ALA A O 1
ATOM 662 N N . GLY A 1 81 ? -2.958 40.445 -46.927 1.00 33.81 81 GLY A N 1
ATOM 663 C CA . GLY A 1 81 ? -2.467 40.724 -48.271 1.00 33.81 81 GLY A CA 1
ATOM 664 C C . GLY A 1 81 ? -2.931 39.620 -49.211 1.00 33.81 81 GLY A C 1
ATOM 665 O O . GLY A 1 81 ? -2.459 38.492 -49.128 1.00 33.81 81 GLY A O 1
ATOM 666 N N . ARG A 1 82 ? -3.890 39.943 -50.084 1.00 48.44 82 ARG A N 1
ATOM 667 C CA . ARG A 1 82 ? -4.313 39.108 -51.215 1.00 48.44 82 ARG A CA 1
ATOM 668 C C . ARG A 1 82 ? -3.105 38.737 -52.080 1.00 48.44 82 ARG A C 1
ATOM 670 O O . ARG A 1 82 ? -2.542 39.622 -52.716 1.00 48.44 82 ARG A O 1
ATOM 677 N N . THR A 1 83 ? -2.841 37.447 -52.249 1.00 33.91 83 THR A N 1
ATOM 678 C CA . THR A 1 83 ? -2.282 36.907 -53.495 1.00 33.91 83 THR A CA 1
ATOM 679 C C . THR A 1 83 ? -3.010 35.608 -53.849 1.00 33.91 83 THR A C 1
ATOM 681 O O . THR A 1 83 ? -3.104 34.670 -53.063 1.00 33.91 83 THR A O 1
ATOM 684 N N . VAL A 1 84 ? -3.628 35.616 -55.029 1.00 32.47 84 VAL A N 1
ATOM 685 C CA . VAL A 1 84 ? -4.310 34.483 -55.673 1.00 32.47 84 VAL A CA 1
ATOM 686 C C . VAL A 1 84 ? -3.237 33.517 -56.214 1.00 32.47 84 VAL A C 1
ATOM 688 O O . VAL A 1 84 ? -2.164 33.987 -56.601 1.00 32.47 84 VAL A O 1
ATOM 691 N N . PRO A 1 85 ? -3.468 32.190 -56.210 1.00 45.38 85 PRO A N 1
ATOM 692 C CA . PRO A 1 85 ? -2.410 31.192 -56.299 1.00 45.38 85 PRO A CA 1
ATOM 693 C C . PRO A 1 85 ? -2.118 30.779 -57.745 1.00 45.38 85 PRO A C 1
ATOM 695 O O . PRO A 1 85 ? -3.025 30.686 -58.568 1.00 45.38 85 PRO A O 1
ATOM 698 N N . THR A 1 86 ? -0.872 30.388 -58.012 1.00 38.56 86 THR A N 1
ATOM 699 C CA . THR A 1 86 ? -0.537 29.549 -59.173 1.00 38.56 86 THR A CA 1
ATOM 700 C C . THR A 1 86 ? 0.161 28.288 -58.681 1.00 38.56 86 THR A C 1
ATOM 702 O O . THR A 1 86 ? 1.345 28.072 -58.926 1.00 38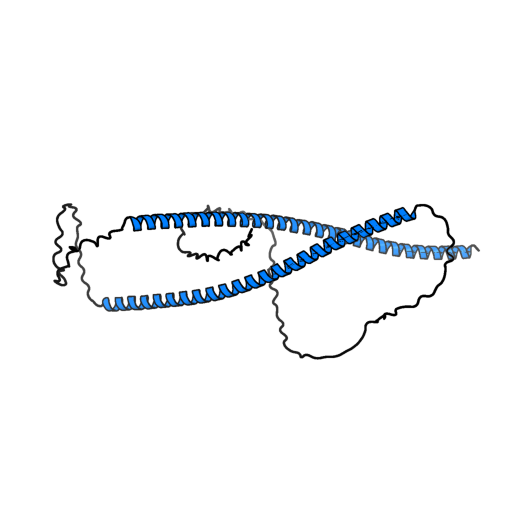.56 86 THR A O 1
ATOM 705 N N . TYR A 1 87 ? -0.572 27.449 -57.946 1.00 36.59 87 TYR A N 1
ATOM 706 C CA . TYR A 1 87 ? -0.175 26.054 -57.786 1.00 36.59 87 TYR A CA 1
ATOM 707 C C . TYR A 1 87 ? -0.664 25.305 -59.018 1.00 36.59 87 TYR A C 1
ATOM 709 O O . TYR A 1 87 ? -1.866 25.197 -59.261 1.00 36.59 87 TYR A O 1
ATOM 717 N N . LYS A 1 88 ? 0.286 24.833 -59.827 1.00 37.91 88 LYS A N 1
ATOM 718 C CA . LYS A 1 88 ? 0.005 23.873 -60.888 1.00 37.91 88 LYS A CA 1
ATOM 719 C C . LYS A 1 88 ? -0.677 22.670 -60.244 1.00 37.91 88 LYS A C 1
ATOM 721 O O . LYS A 1 88 ? -0.114 22.024 -59.366 1.00 37.91 88 LYS A O 1
ATOM 726 N N . GLN A 1 89 ? -1.912 22.433 -60.661 1.00 41.56 89 GLN A N 1
ATOM 727 C CA . GLN A 1 89 ? -2.703 21.281 -60.277 1.00 41.56 89 GLN A CA 1
ATOM 728 C C . GLN A 1 89 ? -2.094 20.053 -60.958 1.00 41.56 89 GLN A C 1
ATOM 730 O O . GLN A 1 89 ? -2.414 19.747 -62.103 1.00 41.56 89 GLN A O 1
ATOM 735 N N . GLU A 1 90 ? -1.185 19.369 -60.267 1.00 33.84 90 GLU A N 1
ATOM 736 C CA . GLU A 1 90 ? -0.892 17.976 -60.581 1.00 33.84 90 GLU A CA 1
ATOM 737 C C . GLU A 1 90 ? -1.953 17.102 -59.918 1.00 33.84 90 GLU A C 1
ATOM 739 O O . GLU A 1 90 ? -2.183 17.111 -58.710 1.00 33.84 90 GLU A O 1
ATOM 744 N N . THR A 1 91 ? -2.676 16.389 -60.768 1.00 49.72 91 THR A N 1
ATOM 745 C CA . THR A 1 91 ? -3.709 15.436 -60.403 1.00 49.72 91 THR A CA 1
ATOM 746 C C . THR A 1 91 ? -3.093 14.191 -59.763 1.00 49.72 91 THR A C 1
ATOM 748 O O . THR A 1 91 ? -2.619 13.303 -60.471 1.00 49.72 91 THR A O 1
ATOM 751 N N . THR A 1 92 ? -3.200 14.065 -58.444 1.00 39.75 92 THR A N 1
ATOM 752 C CA . THR A 1 92 ? -3.090 12.789 -57.713 1.00 39.75 92 THR A CA 1
ATOM 753 C C . THR A 1 92 ? -4.329 12.634 -56.827 1.00 39.75 92 THR A C 1
ATOM 755 O O . THR A 1 92 ? -4.392 13.110 -55.705 1.00 39.75 92 THR A O 1
ATOM 758 N N . LYS A 1 93 ? -5.464 12.211 -57.393 1.00 49.19 93 LYS A N 1
ATOM 759 C CA . LYS A 1 93 ? -5.963 10.821 -57.338 1.00 49.19 93 LYS A CA 1
ATOM 760 C C . LYS A 1 93 ? -5.922 10.209 -55.928 1.00 49.19 93 LYS A C 1
ATOM 762 O O . LYS A 1 93 ? -4.916 9.623 -55.563 1.00 49.19 93 LYS A O 1
ATOM 767 N N . HIS A 1 94 ? -7.043 10.296 -55.202 1.00 51.28 94 HIS A N 1
ATOM 768 C CA . HIS A 1 94 ? -7.556 9.378 -54.158 1.00 51.28 94 HIS A CA 1
ATOM 769 C C . HIS A 1 94 ? -6.651 8.859 -53.005 1.00 51.28 94 HIS A C 1
ATOM 771 O O . HIS A 1 94 ? -7.171 8.201 -52.106 1.00 51.28 94 HIS A O 1
ATOM 777 N N . GLY A 1 95 ? -5.354 9.167 -52.955 1.00 54.66 95 GLY A N 1
ATOM 778 C CA . GLY A 1 95 ? -4.429 8.724 -51.903 1.00 54.66 95 GLY A CA 1
ATOM 779 C C . GLY A 1 95 ? -4.455 9.590 -50.639 1.00 54.66 95 GLY A C 1
ATOM 780 O O . GLY A 1 95 ? -4.374 9.056 -49.535 1.00 54.66 95 GLY A O 1
ATOM 781 N N . ASP A 1 96 ? -4.650 10.904 -50.784 1.00 59.53 96 ASP A N 1
ATOM 782 C CA . ASP A 1 96 ? -4.523 11.869 -49.678 1.00 59.53 96 ASP A CA 1
ATOM 783 C C . ASP A 1 96 ? -5.707 11.876 -48.703 1.00 59.53 96 ASP A C 1
ATOM 785 O O . ASP A 1 96 ? -5.513 12.071 -47.505 1.00 59.53 96 ASP A O 1
ATOM 789 N N . ALA A 1 97 ? -6.928 11.594 -49.171 1.00 69.69 97 ALA A N 1
ATOM 790 C CA . ALA A 1 97 ? -8.108 11.531 -48.300 1.00 69.69 97 ALA A CA 1
ATOM 791 C C . ALA A 1 97 ? -7.982 10.403 -47.259 1.00 69.69 97 ALA A C 1
ATOM 793 O O . ALA A 1 97 ? -8.231 10.606 -46.074 1.00 69.69 97 ALA A O 1
ATOM 794 N N . THR A 1 98 ? -7.478 9.244 -47.690 1.00 78.38 98 THR A N 1
ATOM 795 C CA . THR A 1 98 ? -7.249 8.079 -46.823 1.00 78.38 98 THR A CA 1
ATOM 796 C C . THR A 1 98 ? -6.153 8.342 -45.781 1.00 78.38 98 THR A C 1
ATOM 798 O O . THR A 1 98 ? -6.203 7.822 -44.667 1.00 78.38 98 THR A O 1
ATOM 801 N N . VAL A 1 99 ? -5.134 9.139 -46.124 1.00 82.75 99 VAL A N 1
ATOM 802 C CA . VAL A 1 99 ? -4.065 9.531 -45.190 1.00 82.75 99 VAL A CA 1
ATOM 803 C C . VAL A 1 99 ? -4.584 10.558 -44.182 1.00 82.75 99 VAL A C 1
ATOM 805 O O . VAL A 1 99 ? -4.334 10.414 -42.986 1.00 82.75 99 VAL A O 1
ATOM 808 N N . MET A 1 100 ? -5.368 11.537 -44.636 1.00 84.81 100 MET A N 1
ATOM 809 C CA . MET A 1 100 ? -5.990 12.543 -43.774 1.00 84.81 100 MET A CA 1
ATOM 810 C C . MET A 1 100 ? -6.990 11.935 -42.783 1.00 84.81 100 MET A C 1
ATOM 812 O O . MET A 1 100 ? -6.934 12.267 -41.601 1.00 84.81 100 MET A O 1
ATOM 816 N N . GLU A 1 101 ? -7.827 10.981 -43.201 1.00 88.06 101 GLU A N 1
ATOM 817 C CA . GLU A 1 101 ? -8.733 10.255 -42.294 1.00 88.06 101 GLU A CA 1
ATOM 818 C C . GLU A 1 101 ? -7.975 9.449 -41.229 1.00 88.06 101 GLU A C 1
ATOM 820 O O . GLU A 1 101 ? -8.358 9.432 -40.054 1.00 88.06 101 GLU A O 1
ATOM 825 N N . LYS A 1 102 ? -6.853 8.816 -41.600 1.00 88.88 102 LYS A N 1
ATOM 826 C CA . LYS A 1 102 ? -5.983 8.109 -40.644 1.00 88.88 102 LYS A CA 1
ATOM 827 C C . LYS A 1 102 ? -5.351 9.067 -39.637 1.00 88.88 102 LYS A C 1
ATOM 829 O O . LYS A 1 102 ? -5.291 8.745 -38.450 1.00 88.88 102 LYS A O 1
ATOM 834 N N . ILE A 1 103 ? -4.901 10.238 -40.088 1.00 91.50 103 ILE A N 1
ATOM 835 C CA . ILE A 1 103 ? -4.352 11.281 -39.211 1.00 91.50 103 ILE A CA 1
ATOM 836 C C . ILE A 1 103 ? -5.437 11.805 -38.267 1.00 91.50 103 ILE A C 1
ATOM 838 O O . ILE A 1 103 ? -5.194 11.889 -37.067 1.00 91.50 103 ILE A O 1
ATOM 842 N N . GLN A 1 104 ? -6.641 12.080 -38.769 1.00 92.94 104 GLN A N 1
ATOM 843 C CA . GLN A 1 104 ? -7.764 12.565 -37.967 1.00 92.94 104 GLN A CA 1
ATOM 844 C C . GLN A 1 104 ? -8.199 11.544 -36.909 1.00 92.94 104 GLN A C 1
ATOM 846 O O . GLN A 1 104 ? -8.397 11.894 -35.748 1.00 92.94 104 GLN A O 1
ATOM 851 N N . THR A 1 105 ? -8.276 10.264 -37.276 1.00 92.44 105 THR A N 1
ATOM 852 C CA . THR A 1 105 ? -8.611 9.184 -36.334 1.00 92.44 105 THR A CA 1
ATOM 853 C C . THR A 1 105 ? -7.542 9.045 -35.250 1.00 92.44 105 THR A C 1
ATOM 855 O O . THR A 1 105 ? -7.860 8.909 -34.068 1.00 92.44 105 THR A O 1
ATOM 858 N N . LYS A 1 106 ? -6.260 9.131 -35.630 1.00 94.44 106 LYS A N 1
ATOM 859 C CA . LYS A 1 106 ? -5.143 9.094 -34.680 1.00 94.44 106 LYS A CA 1
ATOM 860 C C . LYS A 1 106 ? -5.140 10.312 -33.754 1.00 94.44 106 LYS A C 1
ATOM 862 O O . LYS A 1 106 ? -4.863 10.160 -32.571 1.00 94.44 106 LYS A O 1
ATOM 867 N N . MET A 1 107 ? -5.462 11.494 -34.274 1.00 95.25 107 MET A N 1
ATOM 868 C CA . MET A 1 107 ? -5.567 12.728 -33.493 1.00 95.25 107 MET A CA 1
ATOM 869 C C . MET A 1 107 ? -6.675 12.617 -32.447 1.00 95.25 107 MET A C 1
ATOM 871 O O . MET A 1 107 ? -6.400 12.803 -31.267 1.00 95.25 107 MET A O 1
ATOM 875 N N . LYS A 1 108 ? -7.869 12.170 -32.851 1.00 95.44 108 LYS A N 1
ATOM 876 C CA . LYS A 1 108 ? -8.991 11.937 -31.936 1.00 95.44 108 LYS A CA 1
ATOM 877 C C . LYS A 1 108 ? -8.649 10.927 -30.836 1.00 95.44 108 LYS A C 1
ATOM 879 O O . LYS A 1 108 ? -8.923 11.169 -29.669 1.00 95.44 108 LYS A O 1
ATOM 884 N N . PHE A 1 109 ? -7.988 9.819 -31.179 1.00 96.38 109 PHE A N 1
ATOM 885 C CA . PHE A 1 109 ? -7.548 8.841 -30.178 1.00 96.38 109 PHE A CA 1
ATOM 886 C C . PHE A 1 109 ? -6.565 9.443 -29.161 1.00 96.38 109 PHE A C 1
ATOM 888 O O . PHE A 1 109 ? -6.633 9.144 -27.969 1.00 96.38 109 PHE A O 1
ATOM 895 N N . LEU A 1 110 ? -5.636 10.286 -29.619 1.00 96.00 110 LEU A N 1
ATOM 896 C CA . LEU A 1 110 ? -4.689 10.964 -28.734 1.00 96.00 110 LEU A CA 1
ATOM 897 C C . LEU A 1 110 ? -5.381 12.009 -27.849 1.00 96.00 110 LEU A C 1
ATOM 899 O O . LEU A 1 110 ? -5.018 12.129 -26.682 1.00 96.00 110 LEU A O 1
ATOM 903 N N . GLU A 1 111 ? -6.383 12.719 -28.367 1.00 96.06 111 GLU A N 1
ATOM 904 C CA . GLU A 1 111 ? -7.229 13.633 -27.592 1.00 96.06 111 GLU A CA 1
ATOM 905 C C . GLU A 1 111 ? -8.006 12.882 -26.504 1.00 96.06 111 GLU A C 1
ATOM 907 O O . GLU A 1 111 ? -7.912 13.247 -25.332 1.00 96.06 111 GLU A O 1
ATOM 912 N N . ASP A 1 112 ? -8.674 11.781 -26.857 1.00 96.81 112 ASP A N 1
ATOM 913 C CA . ASP A 1 112 ? -9.410 10.931 -25.913 1.00 96.81 112 ASP A CA 1
ATOM 914 C C . ASP A 1 112 ? -8.472 10.363 -24.830 1.00 96.81 112 ASP A C 1
ATOM 916 O O . ASP A 1 112 ? -8.774 10.409 -23.635 1.00 96.81 112 ASP A O 1
ATOM 920 N N . SER A 1 113 ? -7.283 9.893 -25.224 1.00 95.62 113 SER A N 1
ATOM 921 C CA . SER A 1 113 ? -6.249 9.416 -24.297 1.00 95.62 113 SER A CA 1
ATOM 922 C C . SER A 1 113 ? -5.767 10.521 -23.346 1.00 95.62 113 SER A C 1
ATOM 924 O O . SER A 1 113 ? -5.612 10.297 -22.141 1.00 95.62 113 SER A O 1
ATOM 926 N N . ASN A 1 114 ? -5.587 11.742 -23.856 1.00 96.12 114 ASN A N 1
ATOM 927 C CA . ASN A 1 114 ? -5.203 12.896 -23.050 1.00 96.12 114 ASN A CA 1
ATOM 928 C C . ASN A 1 114 ? -6.304 13.268 -22.043 1.00 96.12 114 ASN A C 1
ATOM 930 O O . ASN A 1 114 ? -6.002 13.486 -20.873 1.00 96.12 114 ASN A O 1
ATOM 934 N N . ILE A 1 115 ? -7.580 13.246 -22.442 1.00 97.38 115 ILE A N 1
ATOM 935 C CA . ILE A 1 115 ? -8.719 13.496 -21.540 1.00 97.38 115 ILE A CA 1
ATOM 936 C C . ILE A 1 115 ? -8.761 12.466 -20.404 1.00 97.38 115 ILE A C 1
ATOM 938 O O . ILE A 1 115 ? -8.918 12.832 -19.234 1.00 97.38 115 ILE A O 1
ATOM 942 N N . VAL A 1 116 ? -8.578 11.179 -20.719 1.00 97.69 116 VAL A N 1
ATOM 943 C CA . VAL A 1 116 ? -8.539 10.111 -19.706 1.00 97.69 116 VAL A CA 1
ATOM 944 C C . VAL A 1 116 ? -7.384 10.336 -18.730 1.00 97.69 116 VAL A C 1
ATOM 946 O O . VAL A 1 116 ? -7.566 10.248 -17.513 1.00 97.69 116 VAL A O 1
ATOM 949 N N . MET A 1 117 ? -6.203 10.677 -19.244 1.00 96.75 117 MET A N 1
ATOM 950 C CA . MET A 1 117 ? -5.026 10.956 -18.426 1.00 96.75 117 MET A CA 1
ATOM 951 C C . MET A 1 117 ? -5.210 12.196 -17.542 1.00 96.75 117 MET A C 1
ATOM 953 O O . MET A 1 117 ? -4.883 12.147 -16.357 1.00 96.75 117 MET A O 1
ATOM 957 N N . GLN A 1 118 ? -5.779 13.282 -18.070 1.00 96.25 118 GLN A N 1
ATOM 958 C CA . GLN A 1 118 ? -6.094 14.486 -17.297 1.00 96.25 118 GLN A CA 1
ATOM 959 C C . GLN A 1 118 ? -7.093 14.187 -16.181 1.00 96.25 118 GLN A C 1
ATOM 961 O O . GLN A 1 118 ? -6.878 14.594 -15.041 1.00 96.25 118 GLN A O 1
ATOM 966 N N . THR A 1 119 ? -8.135 13.411 -16.479 1.00 96.69 119 THR A N 1
ATOM 967 C CA . THR A 1 119 ? -9.139 12.998 -15.490 1.00 96.69 119 THR A CA 1
ATOM 968 C C . THR A 1 119 ? -8.504 12.155 -14.385 1.00 96.69 119 THR A C 1
ATOM 970 O O . THR A 1 119 ? -8.717 12.410 -13.200 1.00 96.69 119 THR A O 1
ATOM 973 N N . ARG A 1 120 ? -7.657 11.184 -14.752 1.00 95.75 120 ARG A N 1
ATOM 974 C CA . ARG A 1 120 ? -6.911 10.370 -13.784 1.00 95.75 120 ARG A CA 1
ATOM 975 C C . ARG A 1 120 ? -5.997 11.228 -12.912 1.00 95.75 120 ARG A C 1
ATOM 977 O O . ARG A 1 120 ? -5.991 11.052 -11.697 1.00 95.75 120 ARG A O 1
ATOM 984 N N . ASN A 1 121 ? -5.254 12.155 -13.509 1.00 95.50 121 ASN A N 1
ATOM 985 C CA . ASN A 1 121 ? -4.373 13.058 -12.771 1.00 95.50 121 ASN A CA 1
ATOM 986 C C . ASN A 1 121 ? -5.165 13.944 -11.808 1.00 95.50 121 ASN A C 1
ATOM 988 O O . ASN A 1 121 ? -4.762 14.104 -10.659 1.00 95.50 121 ASN A O 1
ATOM 992 N N . GLN A 1 122 ? -6.319 14.461 -12.232 1.00 96.06 122 GLN A N 1
ATOM 993 C CA . GLN A 1 122 ? -7.186 15.251 -11.368 1.00 96.06 122 GLN A CA 1
ATOM 994 C C . GLN A 1 122 ? -7.695 14.431 -10.176 1.00 96.06 122 GLN A C 1
ATOM 996 O O . GLN A 1 122 ? -7.616 14.901 -9.041 1.00 96.06 122 GLN A O 1
ATOM 1001 N N . ASN A 1 123 ? -8.134 13.192 -10.412 1.00 96.12 123 ASN A N 1
ATOM 1002 C CA . ASN A 1 123 ? -8.566 12.286 -9.347 1.00 96.12 123 ASN A CA 1
ATOM 1003 C C . ASN A 1 123 ? -7.429 12.014 -8.351 1.00 96.12 123 ASN A C 1
ATOM 1005 O O . ASN A 1 123 ? -7.621 12.170 -7.145 1.00 96.12 123 ASN A O 1
ATOM 1009 N N . LEU A 1 124 ? -6.223 11.720 -8.846 1.00 96.06 124 LEU A N 1
ATOM 1010 C CA . LEU A 1 124 ? -5.042 11.521 -8.002 1.00 96.06 124 LEU A CA 1
ATOM 1011 C C . LEU A 1 124 ? -4.713 12.767 -7.170 1.00 96.06 124 LEU A C 1
ATOM 1013 O O . LEU A 1 124 ? -4.411 12.650 -5.986 1.00 96.06 124 LEU A O 1
ATOM 1017 N N . ILE A 1 125 ? -4.813 13.968 -7.746 1.00 95.75 125 ILE A N 1
ATOM 1018 C CA . ILE A 1 125 ? -4.603 15.225 -7.011 1.00 95.75 125 ILE A CA 1
ATOM 1019 C C . ILE A 1 125 ? -5.647 15.383 -5.900 1.00 95.75 125 ILE A C 1
ATOM 1021 O O . ILE A 1 125 ? -5.304 15.789 -4.787 1.00 95.75 125 ILE A O 1
ATOM 1025 N N . THR A 1 126 ? -6.918 15.080 -6.178 1.00 95.06 126 THR A N 1
ATOM 1026 C CA . THR A 1 126 ? -7.983 15.182 -5.169 1.00 95.06 126 THR A CA 1
ATOM 1027 C C . THR A 1 126 ? -7.806 14.174 -4.037 1.00 95.06 126 THR A C 1
ATOM 1029 O O . THR A 1 126 ? -7.915 14.549 -2.870 1.00 95.06 126 THR A O 1
ATOM 1032 N N . GLU A 1 127 ? -7.449 12.933 -4.363 1.00 94.75 127 GLU A N 1
ATOM 1033 C CA . GLU A 1 127 ? -7.182 11.880 -3.386 1.00 94.75 127 GLU A CA 1
ATOM 1034 C C . GLU A 1 127 ? -5.969 12.231 -2.520 1.00 94.75 127 GLU A C 1
ATOM 1036 O O . GLU A 1 127 ? -6.038 12.168 -1.296 1.00 94.75 127 GLU A O 1
ATOM 1041 N N . ASN A 1 128 ? -4.884 12.715 -3.127 1.00 93.56 128 ASN A N 1
ATOM 1042 C CA . ASN A 1 128 ? -3.678 13.102 -2.399 1.00 93.56 128 ASN A CA 1
ATOM 1043 C C . ASN A 1 128 ? -3.947 14.252 -1.407 1.00 93.56 128 ASN A C 1
ATOM 1045 O O . ASN A 1 128 ? -3.480 14.228 -0.264 1.00 93.56 128 ASN A O 1
ATOM 1049 N N . LYS A 1 129 ? -4.784 15.226 -1.793 1.00 96.19 129 LYS A N 1
ATOM 1050 C CA . LYS A 1 129 ? -5.252 16.285 -0.881 1.00 96.19 129 LYS A CA 1
ATOM 1051 C C . LYS A 1 129 ? -6.076 15.723 0.279 1.00 96.19 129 LYS A C 1
ATOM 1053 O O . LYS A 1 129 ? -5.859 16.135 1.419 1.00 96.19 129 LYS A O 1
ATOM 1058 N N . ALA A 1 130 ? -6.988 14.789 0.008 1.00 95.94 130 ALA A N 1
ATOM 1059 C CA . ALA A 1 130 ? -7.805 14.152 1.039 1.00 95.94 130 ALA A CA 1
ATOM 1060 C C . ALA A 1 130 ? -6.946 13.345 2.028 1.00 95.94 130 ALA A C 1
ATOM 1062 O O . ALA A 1 130 ? -7.082 13.517 3.239 1.00 95.94 130 ALA A O 1
ATOM 1063 N N . LEU A 1 131 ? -6.000 12.548 1.524 1.00 95.44 131 LEU A N 1
ATOM 1064 C CA . LEU A 1 131 ? -5.055 11.782 2.341 1.00 95.44 131 LEU A CA 1
ATOM 1065 C C . LEU A 1 131 ? -4.170 12.696 3.194 1.00 95.44 131 LEU A C 1
ATOM 1067 O O . LEU A 1 131 ? -3.975 12.446 4.380 1.00 95.44 131 LEU A O 1
ATOM 1071 N N . THR A 1 132 ? -3.686 13.804 2.629 1.00 94.75 132 THR A N 1
ATOM 1072 C CA . THR A 1 132 ? -2.898 14.796 3.377 1.00 94.75 132 THR A CA 1
ATOM 1073 C C . THR A 1 132 ? -3.709 15.417 4.520 1.00 94.75 132 THR A C 1
ATOM 1075 O O . THR A 1 132 ? -3.184 15.614 5.620 1.00 94.75 132 THR A O 1
ATOM 1078 N N . ALA A 1 133 ? -4.994 15.706 4.290 1.00 95.44 133 ALA A N 1
ATOM 1079 C CA . ALA A 1 133 ? -5.888 16.222 5.322 1.00 95.44 133 ALA A CA 1
ATOM 1080 C C . ALA A 1 133 ? -6.139 15.191 6.435 1.00 95.44 133 ALA A C 1
ATOM 1082 O O . ALA A 1 133 ? -6.032 15.540 7.610 1.00 95.44 133 ALA A O 1
ATOM 1083 N N . GLN A 1 134 ? -6.390 13.926 6.080 1.00 95.44 134 GLN A N 1
ATOM 1084 C CA . GLN A 1 134 ? -6.537 12.836 7.052 1.00 95.44 134 GLN A CA 1
ATOM 1085 C C . GLN A 1 134 ? -5.273 12.654 7.893 1.00 95.44 134 GLN A C 1
ATOM 1087 O O . GLN A 1 134 ? -5.346 12.602 9.115 1.00 95.44 134 GLN A O 1
ATOM 1092 N N . LEU A 1 135 ? -4.096 12.661 7.265 1.00 95.25 135 LEU A N 1
ATOM 1093 C CA . LEU A 1 135 ? -2.817 12.523 7.961 1.00 95.25 135 LEU A CA 1
ATOM 1094 C C . LEU A 1 135 ? -2.601 13.666 8.969 1.00 95.25 135 LEU A C 1
ATOM 1096 O O . LEU A 1 135 ? -2.114 13.455 10.081 1.00 95.25 135 LEU A O 1
ATOM 1100 N N . LYS A 1 136 ? -2.996 14.894 8.612 1.00 96.38 136 LYS A N 1
ATOM 1101 C CA . LYS A 1 136 ? -2.957 16.034 9.535 1.00 96.38 136 LYS A CA 1
ATOM 1102 C C . LYS A 1 136 ? -3.895 15.836 10.731 1.00 96.38 136 LYS A C 1
ATOM 1104 O O . LYS A 1 136 ? -3.495 16.163 11.847 1.00 96.38 136 LYS A O 1
ATOM 1109 N N . GLU A 1 137 ? -5.098 15.315 10.511 1.00 97.12 137 GLU A N 1
ATOM 1110 C CA . GLU A 1 137 ? -6.060 15.059 11.587 1.00 97.12 137 GLU A CA 1
ATOM 1111 C C . GLU A 1 137 ? -5.583 13.950 12.529 1.00 97.12 137 GLU A C 1
ATOM 1113 O O . GLU A 1 137 ? -5.552 14.155 13.740 1.00 97.12 137 GLU A O 1
ATOM 1118 N N . GLU A 1 138 ? -5.083 12.838 11.991 1.00 95.44 138 GLU A N 1
ATOM 1119 C CA . GLU A 1 138 ? -4.506 11.749 12.791 1.00 95.44 138 GLU A CA 1
ATOM 1120 C C . GLU A 1 138 ? -3.312 12.229 13.629 1.00 95.44 138 GLU A C 1
ATOM 1122 O O . GLU A 1 138 ? -3.197 11.922 14.815 1.00 95.44 138 GLU A O 1
ATOM 1127 N N . ARG A 1 139 ? -2.445 13.085 13.069 1.00 96.12 139 ARG A N 1
ATOM 1128 C CA . ARG A 1 139 ? -1.362 13.723 13.841 1.00 96.12 139 ARG A CA 1
ATOM 1129 C C . ARG A 1 139 ? -1.885 14.586 14.992 1.00 96.12 139 ARG A C 1
ATOM 1131 O O . ARG A 1 139 ? -1.235 14.666 16.034 1.00 96.12 139 ARG A O 1
ATOM 1138 N N . ASN A 1 140 ? -3.020 15.260 14.817 1.00 96.69 140 ASN A N 1
ATOM 1139 C CA . ASN A 1 140 ? -3.634 16.051 15.883 1.00 96.69 140 ASN A CA 1
ATOM 1140 C C . ASN A 1 140 ? -4.273 15.155 16.953 1.00 96.69 140 ASN A C 1
ATOM 1142 O O . ASN A 1 140 ? -4.170 15.465 18.143 1.00 96.69 140 ASN A O 1
ATOM 1146 N N . GLU A 1 141 ? -4.898 14.049 16.545 1.00 97.06 141 GLU A N 1
ATOM 1147 C CA . GLU A 1 141 ? -5.441 13.028 17.443 1.00 97.06 141 GLU A CA 1
ATOM 1148 C C . GLU A 1 141 ? -4.338 12.439 18.325 1.00 97.06 141 GLU A C 1
ATOM 1150 O O . GLU A 1 141 ? -4.469 12.463 19.548 1.00 97.06 141 GLU A O 1
ATOM 1155 N N . ILE A 1 142 ? -3.212 12.031 17.730 1.00 96.00 142 ILE A N 1
ATOM 1156 C CA . ILE A 1 142 ? -2.043 11.512 18.456 1.00 96.00 142 ILE A CA 1
ATOM 1157 C C . ILE A 1 142 ? -1.578 12.511 19.519 1.00 96.00 142 ILE A C 1
ATOM 1159 O O . ILE A 1 142 ? -1.512 12.160 20.694 1.00 96.00 142 ILE A O 1
ATOM 1163 N N . LYS A 1 143 ? -1.366 13.783 19.154 1.00 96.75 143 LYS A N 1
ATOM 1164 C CA . LYS A 1 143 ? -0.948 14.824 20.114 1.00 96.75 143 LYS A CA 1
ATOM 1165 C C . LYS A 1 143 ? -1.929 14.995 21.273 1.00 96.75 143 LYS A C 1
ATOM 1167 O O . LYS A 1 143 ? -1.533 15.302 22.397 1.00 96.75 143 LYS A O 1
ATOM 1172 N N . ARG A 1 144 ? -3.230 14.861 21.014 1.00 97.38 144 ARG A N 1
ATOM 1173 C CA . ARG A 1 144 ? -4.268 14.977 22.045 1.00 97.38 144 ARG A CA 1
ATOM 1174 C C . ARG A 1 144 ? -4.303 13.747 22.951 1.00 97.38 144 ARG A C 1
ATOM 1176 O O . ARG A 1 144 ? -4.486 13.903 24.157 1.00 97.38 144 ARG A O 1
ATOM 1183 N N . LEU A 1 145 ? -4.095 12.556 22.397 1.00 95.94 145 LEU A N 1
ATOM 1184 C CA . LEU A 1 145 ? -3.973 11.320 23.168 1.00 95.94 145 LEU A CA 1
ATOM 1185 C C . LEU A 1 145 ? -2.703 11.307 24.024 1.00 95.94 145 LEU A C 1
ATOM 1187 O O . LEU A 1 145 ? -2.787 10.955 25.195 1.00 95.94 145 LEU A O 1
ATOM 1191 N N . GLU A 1 146 ? -1.570 11.770 23.498 1.00 96.69 146 GLU A N 1
ATOM 1192 C CA . GLU A 1 146 ? -0.316 11.922 24.247 1.00 96.69 146 GLU A CA 1
ATOM 1193 C C . GLU A 1 146 ? -0.498 12.828 25.468 1.00 96.69 146 GLU A C 1
ATOM 1195 O O . GLU A 1 146 ? -0.187 12.416 26.583 1.00 96.69 146 GLU A O 1
ATOM 1200 N N . LYS A 1 147 ? -1.100 14.012 25.289 1.00 96.81 147 LYS A N 1
ATOM 1201 C CA . LYS A 1 147 ? -1.429 14.919 26.406 1.00 96.81 147 LYS A CA 1
ATOM 1202 C C . LYS A 1 147 ? -2.343 14.274 27.442 1.00 96.81 147 LYS A C 1
ATOM 1204 O O . LYS A 1 147 ? -2.242 14.541 28.633 1.00 96.81 147 LYS A O 1
ATOM 1209 N N . ARG A 1 148 ? -3.283 13.441 27.001 1.00 97.19 148 ARG A N 1
ATOM 1210 C CA . ARG A 1 148 ? -4.184 12.753 27.922 1.00 97.19 148 ARG A CA 1
ATOM 1211 C C . ARG A 1 148 ? -3.483 11.620 28.669 1.00 97.19 148 ARG A C 1
ATOM 1213 O O . ARG A 1 148 ? -3.779 11.405 29.838 1.00 97.19 148 ARG A O 1
ATOM 1220 N N . LEU A 1 149 ? -2.557 10.918 28.020 1.00 96.38 149 LEU A N 1
ATOM 1221 C CA . LEU A 1 149 ? -1.724 9.904 28.662 1.00 96.38 149 LEU A CA 1
ATOM 1222 C C . LEU A 1 149 ? -0.799 10.514 29.714 1.00 96.38 149 LEU A C 1
ATOM 1224 O O . LEU A 1 149 ? -0.636 9.909 30.769 1.00 96.38 149 LEU A O 1
ATOM 1228 N N . THR A 1 150 ? -0.218 11.691 29.463 1.00 96.19 150 THR A N 1
ATOM 1229 C CA . THR A 1 150 ? 0.611 12.372 30.469 1.00 96.19 150 THR A CA 1
ATOM 1230 C C . THR A 1 150 ? -0.211 12.758 31.694 1.00 96.19 150 THR A C 1
ATOM 1232 O O . THR A 1 150 ? 0.181 12.406 32.798 1.00 96.19 150 THR A O 1
ATOM 1235 N N . LEU A 1 151 ? -1.399 13.347 31.504 1.00 96.69 151 LEU A N 1
ATOM 1236 C CA . LEU A 1 151 ? -2.296 13.694 32.616 1.00 96.69 151 LEU A CA 1
ATOM 1237 C C . LEU A 1 151 ? -2.707 12.469 33.447 1.00 96.69 151 LEU A C 1
ATOM 1239 O O . LEU A 1 151 ? -2.668 12.508 34.669 1.00 96.69 151 LEU A O 1
ATOM 1243 N N . LEU A 1 152 ? -3.060 11.357 32.792 1.00 95.75 152 LEU A N 1
ATOM 1244 C CA . LEU A 1 152 ? -3.433 10.125 33.499 1.00 95.75 152 LEU A CA 1
ATOM 1245 C C . LEU A 1 152 ? -2.254 9.493 34.251 1.00 95.75 152 LEU A C 1
ATOM 1247 O O . LEU A 1 152 ? -2.458 8.868 35.288 1.00 95.75 152 LEU A O 1
ATOM 1251 N N . ARG A 1 153 ? -1.023 9.630 33.742 1.00 95.69 153 ARG A N 1
ATOM 1252 C CA . ARG A 1 153 ? 0.180 9.188 34.464 1.00 95.69 153 ARG A CA 1
ATOM 1253 C C . ARG A 1 153 ? 0.419 10.035 35.709 1.00 95.69 153 ARG A C 1
ATOM 1255 O O . ARG A 1 153 ? 0.666 9.468 36.763 1.00 95.69 153 ARG A O 1
ATOM 1262 N N . GLU A 1 154 ? 0.287 11.354 35.594 1.00 96.00 154 GLU A N 1
ATOM 1263 C CA . GLU A 1 154 ? 0.407 12.274 36.732 1.00 96.00 154 GLU A CA 1
ATOM 1264 C C . GLU A 1 154 ? -0.645 11.971 37.814 1.00 96.00 154 GLU A C 1
ATOM 1266 O O . GLU A 1 154 ? -0.312 11.908 38.995 1.00 96.00 154 GLU A O 1
ATOM 1271 N N . GLU A 1 155 ? -1.894 11.703 37.420 1.00 96.12 155 GLU A N 1
ATOM 1272 C CA . GLU A 1 155 ? -2.973 11.312 38.340 1.00 96.12 155 GLU A CA 1
ATOM 1273 C C . GLU A 1 155 ? -2.693 9.965 39.030 1.00 96.12 155 GLU A C 1
ATOM 1275 O O . GLU A 1 155 ? -2.868 9.831 40.242 1.00 96.12 155 GLU A O 1
ATOM 1280 N N . LEU A 1 156 ? -2.185 8.976 38.286 1.00 94.94 156 LEU A N 1
ATOM 1281 C CA . LEU A 1 156 ? -1.777 7.686 38.847 1.00 94.94 156 LEU A CA 1
ATOM 1282 C C . LEU A 1 156 ? -0.639 7.843 39.867 1.00 94.94 156 LEU A C 1
ATOM 1284 O O . LEU A 1 156 ? -0.669 7.212 40.925 1.00 94.94 156 LEU A O 1
ATOM 1288 N N . ASP A 1 157 ? 0.370 8.654 39.553 1.00 95.38 157 ASP A N 1
ATOM 1289 C CA . ASP A 1 157 ? 1.512 8.895 40.437 1.00 95.38 157 ASP A CA 1
ATOM 1290 C C . ASP A 1 157 ? 1.095 9.659 41.704 1.00 95.38 157 ASP A C 1
ATOM 1292 O O . ASP A 1 157 ? 1.588 9.365 42.801 1.00 95.38 157 ASP A O 1
ATOM 1296 N N . PHE A 1 158 ? 0.131 10.576 41.582 1.00 96.12 158 PHE A N 1
ATOM 1297 C CA . PHE A 1 158 ? -0.486 11.255 42.719 1.00 96.12 158 PHE A CA 1
ATOM 1298 C C . PHE A 1 158 ? -1.211 10.268 43.649 1.00 96.12 158 PHE A C 1
ATOM 1300 O O . PHE A 1 158 ? -0.921 10.224 44.846 1.00 96.12 158 PHE A O 1
ATOM 1307 N N . GLU A 1 159 ? -2.088 9.414 43.114 1.00 95.31 159 GLU A N 1
ATOM 1308 C CA . GLU A 1 159 ? -2.814 8.426 43.926 1.00 95.31 159 GLU A CA 1
ATOM 1309 C C . GLU A 1 159 ? -1.880 7.368 44.535 1.00 95.31 159 GLU A C 1
ATOM 1311 O O . GLU A 1 159 ? -2.049 6.973 45.690 1.00 95.31 159 GLU A O 1
ATOM 1316 N N . ARG A 1 160 ? -0.828 6.951 43.818 1.00 95.31 160 ARG A N 1
ATOM 1317 C CA . ARG A 1 160 ? 0.221 6.082 44.382 1.00 95.31 160 ARG A CA 1
ATOM 1318 C C . ARG A 1 160 ? 0.917 6.723 45.577 1.00 95.31 160 ARG A C 1
ATOM 1320 O O . ARG A 1 160 ? 1.134 6.046 46.581 1.00 95.31 160 ARG A O 1
ATOM 1327 N N . SER A 1 161 ? 1.245 8.010 45.480 1.00 94.38 161 SER A N 1
ATOM 1328 C CA . SER A 1 161 ? 1.886 8.755 46.569 1.00 94.38 161 SER A CA 1
ATOM 1329 C C . SER A 1 161 ? 0.978 8.830 47.796 1.00 94.38 161 SER A C 1
ATOM 1331 O O . SER A 1 161 ? 1.426 8.556 48.908 1.00 94.38 161 SER A O 1
ATOM 1333 N N . LYS A 1 162 ? -0.315 9.091 47.583 1.00 95.69 162 LYS A N 1
ATOM 1334 C CA . LYS A 1 162 ? -1.335 9.117 48.636 1.00 95.69 162 LYS A CA 1
ATOM 1335 C C . LYS A 1 162 ? -1.505 7.760 49.323 1.00 95.69 162 LYS A C 1
ATOM 1337 O O . LYS A 1 162 ? -1.585 7.694 50.545 1.00 95.69 162 LYS A O 1
ATOM 1342 N N . ILE A 1 163 ? -1.516 6.660 48.566 1.00 92.62 163 ILE A N 1
ATOM 1343 C CA . ILE A 1 163 ? -1.577 5.305 49.139 1.00 92.62 163 ILE A CA 1
ATOM 1344 C C . ILE A 1 163 ? -0.339 5.009 49.993 1.00 92.62 163 ILE A C 1
ATOM 1346 O O . ILE A 1 163 ? -0.465 4.434 51.075 1.00 92.62 163 ILE A O 1
ATOM 1350 N N . GLU A 1 164 ? 0.851 5.395 49.531 1.00 92.25 164 GLU A N 1
ATOM 1351 C CA . GLU A 1 164 ? 2.088 5.178 50.285 1.00 92.25 164 GLU A CA 1
ATOM 1352 C C . GLU A 1 164 ? 2.131 6.022 51.570 1.00 92.25 164 GLU A C 1
ATOM 1354 O O . GLU A 1 164 ? 2.619 5.549 52.596 1.00 92.25 164 GLU A O 1
ATOM 1359 N N . GLU A 1 165 ? 1.572 7.234 51.551 1.00 91.56 165 GLU A N 1
ATOM 1360 C CA . GLU A 1 165 ? 1.388 8.067 52.744 1.00 91.56 165 GLU A CA 1
ATOM 1361 C C . GLU A 1 165 ? 0.439 7.402 53.752 1.00 91.56 165 GLU A C 1
ATOM 1363 O O . GLU A 1 165 ? 0.844 7.149 54.887 1.00 91.56 165 GLU A O 1
ATOM 1368 N N . MET A 1 166 ? -0.754 6.971 53.319 1.00 91.12 166 MET A N 1
ATOM 1369 C CA . MET A 1 166 ? -1.695 6.239 54.185 1.00 91.12 166 MET A CA 1
ATOM 1370 C C . MET A 1 166 ? -1.083 4.955 54.765 1.00 91.12 166 MET A C 1
ATOM 1372 O O . MET A 1 1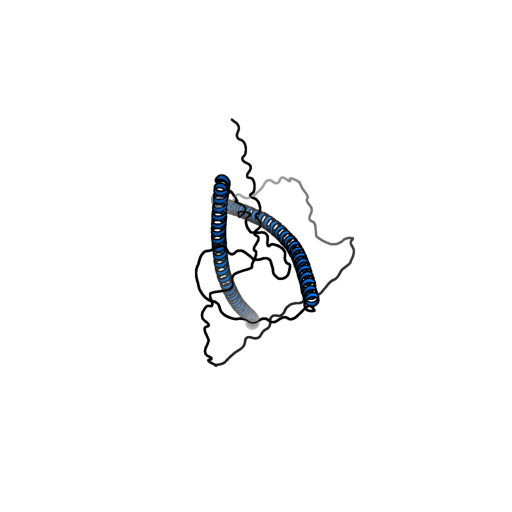66 ? -1.359 4.569 55.902 1.00 91.12 166 MET A O 1
ATOM 1376 N N . LYS A 1 167 ? -0.245 4.259 53.989 1.00 90.25 167 LYS A N 1
ATOM 1377 C CA . LYS A 1 167 ? 0.449 3.048 54.441 1.00 90.25 167 LYS A CA 1
ATOM 1378 C C . LYS A 1 167 ? 1.471 3.357 55.537 1.00 90.25 167 LYS A C 1
ATOM 1380 O O . LYS A 1 167 ? 1.567 2.590 56.495 1.00 90.25 167 LYS A O 1
ATOM 1385 N N . LYS A 1 168 ? 2.215 4.462 55.419 1.00 88.62 168 LYS A N 1
ATOM 1386 C CA . LYS A 1 168 ? 3.140 4.923 56.466 1.00 88.62 168 LYS A CA 1
ATOM 1387 C C . LYS A 1 168 ? 2.388 5.309 57.737 1.00 88.62 168 LYS A C 1
ATOM 1389 O O . LYS A 1 168 ? 2.754 4.829 58.805 1.00 88.62 168 LYS A O 1
ATOM 1394 N N . GLU A 1 169 ? 1.297 6.063 57.614 1.00 86.50 169 GLU A N 1
ATOM 1395 C CA . GLU A 1 169 ? 0.433 6.421 58.749 1.00 86.50 169 GLU A CA 1
ATOM 1396 C C . GLU A 1 169 ? -0.115 5.179 59.474 1.00 86.50 169 GLU A C 1
ATOM 1398 O O . GLU A 1 169 ? -0.095 5.107 60.704 1.00 86.50 169 GLU A O 1
ATOM 1403 N N . ALA A 1 170 ? -0.548 4.157 58.727 1.00 82.19 170 ALA A N 1
ATOM 1404 C CA . ALA A 1 170 ? -1.040 2.904 59.298 1.00 82.19 170 ALA A CA 1
ATOM 1405 C C . ALA A 1 170 ? 0.056 2.089 60.014 1.00 82.19 170 ALA A C 1
ATOM 1407 O O . ALA A 1 170 ? -0.202 1.480 61.057 1.00 82.19 170 ALA A O 1
ATOM 1408 N N . GLU A 1 171 ? 1.278 2.058 59.476 1.00 79.69 171 GLU A N 1
ATOM 1409 C CA . GLU A 1 171 ? 2.420 1.381 60.106 1.00 79.69 171 GLU A CA 1
ATOM 1410 C C . GLU A 1 171 ? 2.920 2.120 61.356 1.00 79.69 171 GLU A C 1
ATOM 1412 O O . GLU A 1 171 ? 3.252 1.484 62.360 1.00 79.69 171 GLU A O 1
ATOM 1417 N N . ASP A 1 172 ? 2.908 3.452 61.352 1.00 76.00 172 ASP A N 1
ATOM 1418 C CA . ASP A 1 172 ? 3.264 4.246 62.529 1.00 76.00 172 ASP A CA 1
ATOM 1419 C C . ASP A 1 172 ? 2.184 4.151 63.626 1.00 76.00 172 ASP A C 1
ATOM 1421 O O . ASP A 1 172 ? 2.517 4.008 64.807 1.00 76.00 172 ASP A O 1
ATOM 1425 N N . GLY A 1 173 ? 0.902 4.059 63.252 1.00 70.06 173 GLY A N 1
ATOM 1426 C CA . GLY A 1 173 ? -0.194 3.749 64.178 1.00 70.06 173 GLY A CA 1
ATOM 1427 C C . GLY A 1 173 ? -0.079 2.360 64.829 1.00 70.06 173 GLY A C 1
ATOM 1428 O O . GLY A 1 173 ? -0.342 2.204 66.025 1.00 70.06 173 GLY A O 1
ATOM 1429 N N . LYS A 1 174 ? 0.392 1.341 64.093 1.00 65.88 174 LYS A N 1
ATOM 1430 C CA . LYS A 1 174 ? 0.668 0.003 64.655 1.00 65.88 174 LYS A CA 1
ATOM 1431 C C . LYS A 1 174 ? 1.833 0.004 65.643 1.00 65.88 174 LYS A C 1
ATOM 1433 O O . LYS A 1 174 ? 1.733 -0.649 66.681 1.00 65.88 174 LYS A O 1
ATOM 1438 N N . LYS A 1 175 ? 2.912 0.743 65.363 1.00 58.88 175 LYS A N 1
ATOM 1439 C CA . LYS A 1 175 ? 4.049 0.884 66.296 1.00 58.88 175 LYS A CA 1
ATOM 1440 C C . LYS A 1 175 ? 3.648 1.595 67.591 1.00 58.88 175 LYS A C 1
ATOM 1442 O O . LYS A 1 175 ? 4.193 1.291 68.651 1.00 58.88 175 LYS A O 1
ATOM 1447 N N . GLN A 1 176 ? 2.663 2.492 67.528 1.00 51.12 176 GLN A N 1
ATOM 1448 C CA . GLN A 1 176 ? 2.093 3.148 68.705 1.00 51.12 176 GLN A CA 1
ATOM 1449 C C . GLN A 1 176 ? 1.222 2.194 69.550 1.00 51.12 176 GLN A C 1
ATOM 1451 O O . GLN A 1 176 ? 1.197 2.311 70.774 1.00 51.12 176 GLN A O 1
ATOM 1456 N N . MET A 1 177 ? 0.570 1.200 68.931 1.00 50.12 177 MET A N 1
ATOM 1457 C CA . MET A 1 177 ? -0.197 0.153 69.629 1.00 50.12 177 MET A CA 1
ATOM 1458 C C . MET A 1 177 ? 0.658 -1.018 70.145 1.00 50.12 177 MET A C 1
ATOM 1460 O O . MET A 1 177 ? 0.278 -1.660 71.123 1.00 50.12 177 MET A O 1
ATOM 1464 N N . SER A 1 178 ? 1.826 -1.295 69.555 1.00 42.78 178 SER A N 1
ATOM 1465 C CA . SER A 1 178 ? 2.697 -2.406 69.979 1.00 42.78 178 SER A CA 1
ATOM 1466 C C . SER A 1 178 ? 3.465 -2.159 71.286 1.00 42.78 178 SER A C 1
ATOM 1468 O O . SER A 1 178 ? 4.195 -3.040 71.731 1.00 42.78 178 SER A O 1
ATOM 1470 N N . MET A 1 179 ? 3.289 -1.005 71.943 1.00 44.69 179 MET A N 1
ATOM 1471 C CA . MET A 1 179 ? 3.784 -0.769 73.311 1.00 44.69 179 MET A CA 1
ATOM 1472 C C . MET A 1 179 ? 2.778 -1.192 74.404 1.00 44.69 179 MET A C 1
ATOM 1474 O O . MET A 1 179 ? 2.919 -0.824 75.568 1.00 44.69 179 MET A O 1
ATOM 1478 N N . GLY A 1 180 ? 1.757 -1.977 74.041 1.00 47.78 180 GLY A N 1
ATOM 1479 C CA . GLY A 1 180 ? 0.701 -2.443 74.933 1.00 47.78 180 GLY A CA 1
ATOM 1480 C C . GLY A 1 180 ? 0.520 -3.960 74.927 1.00 47.78 180 GLY A C 1
ATOM 1481 O O . GLY A 1 180 ? -0.394 -4.468 74.295 1.00 47.78 180 GLY A O 1
ATOM 1482 N N . ARG A 1 181 ? 1.317 -4.630 75.767 1.00 34.47 181 ARG A N 1
ATOM 1483 C CA . ARG A 1 181 ? 0.969 -5.858 76.506 1.00 34.47 181 ARG A CA 1
ATOM 1484 C C . ARG A 1 181 ? 0.942 -7.193 75.737 1.00 34.47 181 ARG A C 1
ATOM 1486 O O . ARG A 1 181 ? -0.022 -7.570 75.081 1.00 34.47 181 ARG A O 1
ATOM 1493 N N . ASN A 1 182 ? 1.978 -7.980 76.020 1.00 38.72 182 ASN A N 1
ATOM 1494 C CA . ASN A 1 182 ? 1.988 -9.437 75.936 1.00 38.72 182 ASN A CA 1
ATOM 1495 C C . ASN A 1 182 ? 0.884 -10.020 76.829 1.00 38.72 182 ASN A C 1
ATOM 1497 O O . ASN A 1 182 ? 0.779 -9.655 78.004 1.00 38.72 182 ASN A O 1
ATOM 1501 N N . THR A 1 183 ? 0.118 -10.987 76.335 1.00 33.47 183 THR A N 1
ATOM 1502 C CA . THR A 1 183 ? -0.320 -12.110 77.173 1.00 33.47 183 THR A CA 1
ATOM 1503 C C . THR A 1 183 ? -0.584 -13.309 76.280 1.00 33.47 183 THR A C 1
ATOM 1505 O O . THR A 1 183 ? -1.556 -13.368 75.533 1.00 33.47 183 THR A O 1
ATOM 1508 N N . GLU A 1 184 ? 0.354 -14.244 76.338 1.00 43.75 184 GLU A N 1
ATOM 1509 C CA . GLU A 1 184 ? 0.214 -15.600 75.841 1.00 43.75 184 GLU A CA 1
ATOM 1510 C C . GLU A 1 184 ? -0.951 -16.282 76.562 1.00 43.75 184 GLU A C 1
ATOM 1512 O O . GLU A 1 184 ? -1.082 -16.196 77.785 1.00 43.75 184 GLU A O 1
ATOM 1517 N N . THR A 1 185 ? -1.786 -17.014 75.828 1.00 33.50 185 THR A N 1
ATOM 1518 C CA . THR A 1 185 ? -2.506 -18.146 76.415 1.00 33.50 185 THR A CA 1
ATOM 1519 C C . THR A 1 185 ? -2.720 -19.213 75.351 1.00 33.50 185 THR A C 1
ATOM 1521 O O . THR A 1 185 ? -3.539 -19.094 74.447 1.00 33.50 185 THR A O 1
ATOM 1524 N N . SER A 1 186 ? -1.897 -20.249 75.470 1.00 40.31 186 SER A N 1
ATOM 1525 C CA . SER A 1 186 ? -2.081 -21.579 74.897 1.00 40.31 186 SER A CA 1
ATOM 1526 C C . SER A 1 186 ? -3.308 -22.260 75.522 1.00 40.31 186 SER A C 1
ATOM 1528 O O . SER A 1 186 ? -3.552 -22.043 76.708 1.00 40.31 186 SER A O 1
ATOM 1530 N N . THR A 1 187 ? -4.068 -23.053 74.751 1.00 35.72 187 THR A N 1
ATOM 1531 C CA . THR A 1 187 ? -4.914 -24.219 75.152 1.00 35.72 187 THR A CA 1
ATOM 1532 C C . THR A 1 187 ? -5.777 -24.645 73.945 1.00 35.72 187 THR A C 1
ATOM 1534 O O . THR A 1 187 ? -6.563 -23.866 73.426 1.00 35.72 187 THR A O 1
ATOM 1537 N N . THR A 1 188 ? -5.407 -25.703 73.217 1.00 37.12 188 THR A N 1
ATOM 1538 C CA . THR A 1 188 ? -5.871 -27.108 73.315 1.00 37.12 188 THR A CA 1
ATOM 1539 C C . THR A 1 188 ? -7.355 -27.392 73.008 1.00 37.12 188 THR A C 1
ATOM 1541 O O . THR A 1 188 ? -8.267 -26.939 73.687 1.00 37.12 188 THR A O 1
ATOM 1544 N N . ASN A 1 189 ? -7.521 -28.317 72.050 1.00 35.16 189 ASN A N 1
ATOM 1545 C CA . ASN A 1 189 ? -8.605 -29.293 71.861 1.00 35.16 189 ASN A CA 1
ATOM 1546 C C . ASN A 1 189 ? -9.925 -28.837 71.211 1.00 35.16 189 ASN A C 1
ATOM 1548 O O . ASN A 1 189 ? -10.874 -28.413 71.862 1.00 35.16 189 ASN A O 1
ATOM 1552 N N . ILE A 1 190 ? -10.021 -29.100 69.902 1.00 38.66 190 ILE A N 1
ATOM 1553 C CA . ILE A 1 190 ? -11.281 -29.165 69.154 1.00 38.66 190 ILE A CA 1
ATOM 1554 C C . ILE A 1 190 ? -11.956 -30.503 69.485 1.00 38.66 190 ILE A C 1
ATOM 1556 O O . ILE A 1 190 ? -11.534 -31.559 69.014 1.00 38.66 190 ILE A O 1
ATOM 1560 N N . ILE A 1 191 ? -13.007 -30.461 70.305 1.00 37.25 191 ILE A N 1
ATOM 1561 C CA . ILE A 1 191 ? -13.929 -31.583 70.505 1.00 37.25 191 ILE A CA 1
ATOM 1562 C C . ILE A 1 191 ? -15.099 -31.399 69.536 1.00 37.25 191 ILE A C 1
ATOM 1564 O O . ILE A 1 191 ? -15.869 -30.447 69.642 1.00 37.25 191 ILE A O 1
ATOM 1568 N N . HIS A 1 192 ? -15.253 -32.338 68.603 1.00 43.97 192 HIS A N 1
ATOM 1569 C CA . HIS A 1 192 ? -16.459 -32.476 67.795 1.00 43.97 192 HIS A CA 1
ATOM 1570 C C . HIS A 1 192 ? -17.603 -33.011 68.660 1.00 43.97 192 HIS A C 1
ATOM 1572 O O . HIS A 1 192 ? -17.591 -34.191 69.003 1.00 43.97 192 HIS A O 1
ATOM 1578 N N . LYS A 1 193 ? -18.621 -32.190 68.941 1.00 37.31 193 LYS A N 1
ATOM 1579 C CA . LYS A 1 193 ? -19.997 -32.669 69.134 1.00 37.31 193 LYS A CA 1
ATOM 1580 C C . LYS A 1 193 ? -20.989 -31.676 68.546 1.0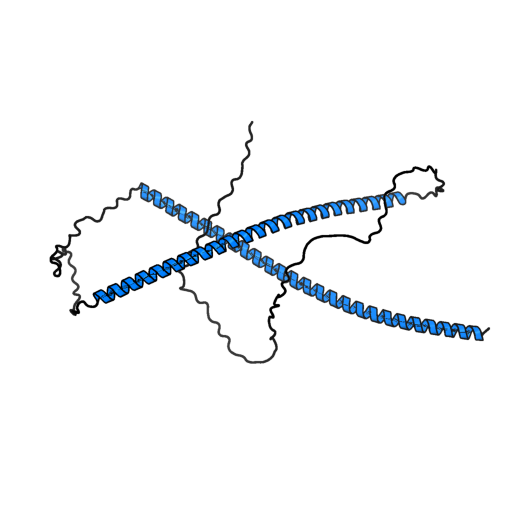0 37.31 193 LYS A C 1
ATOM 1582 O O . LYS A 1 193 ? -21.017 -30.504 68.904 1.00 37.31 193 LYS A O 1
ATOM 1587 N N . ALA A 1 194 ? -21.776 -32.189 67.611 1.00 47.22 194 ALA A N 1
ATOM 1588 C CA . ALA A 1 194 ? -22.998 -31.571 67.154 1.00 47.22 194 ALA A CA 1
ATOM 1589 C C . ALA A 1 194 ? -24.002 -31.565 68.310 1.00 47.22 194 ALA A C 1
ATOM 1591 O O . ALA A 1 194 ? -24.301 -32.625 68.848 1.00 47.22 194 ALA A O 1
ATOM 1592 N N . ASP A 1 195 ? -24.526 -30.393 68.651 1.00 35.19 195 ASP A N 1
ATOM 1593 C CA . ASP A 1 195 ? -25.929 -30.270 69.023 1.00 35.19 195 ASP A CA 1
ATOM 1594 C C . ASP A 1 195 ? -26.399 -28.833 68.803 1.00 35.19 195 ASP A C 1
ATOM 1596 O O . ASP A 1 195 ? -25.729 -27.858 69.146 1.00 35.19 195 ASP A O 1
ATOM 1600 N N . ARG A 1 196 ? -27.544 -28.708 68.136 1.00 50.69 196 ARG A N 1
ATOM 1601 C CA . ARG A 1 196 ? -28.196 -27.430 67.863 1.00 50.69 196 ARG A CA 1
ATOM 1602 C C . ARG A 1 196 ? -28.822 -26.938 69.163 1.00 50.69 196 ARG A C 1
ATOM 1604 O O . ARG A 1 196 ? -29.793 -27.516 69.632 1.00 50.69 196 ARG A O 1
ATOM 1611 N N . GLY A 1 197 ? -28.317 -25.837 69.700 1.00 39.34 197 GLY A N 1
ATOM 1612 C CA . GLY A 1 197 ? -28.938 -25.160 70.832 1.00 39.34 197 GLY A CA 1
ATOM 1613 C C . GLY A 1 197 ? -28.274 -23.817 71.072 1.00 39.34 197 GLY A C 1
ATOM 1614 O O . GLY A 1 197 ? -27.144 -23.777 71.535 1.00 39.34 197 GLY A O 1
ATOM 1615 N N . VAL A 1 198 ? -28.967 -22.747 70.671 1.00 46.88 198 VAL A N 1
ATOM 1616 C CA . VAL A 1 198 ? -28.798 -21.337 71.066 1.00 46.88 198 VAL A CA 1
ATOM 1617 C C . VAL A 1 198 ? -27.474 -21.026 71.784 1.00 46.88 198 VAL A C 1
ATOM 1619 O O . VAL A 1 198 ? -27.349 -21.210 72.993 1.00 46.88 198 VAL A O 1
ATOM 1622 N N . GLN A 1 199 ? -26.493 -20.491 71.050 1.00 42.22 199 GLN A N 1
ATOM 1623 C CA . GLN A 1 199 ? -25.341 -19.840 71.673 1.00 42.22 199 GLN A CA 1
ATOM 1624 C C . GLN A 1 199 ? -25.832 -18.575 72.380 1.00 42.22 199 GLN A C 1
ATOM 1626 O O . GLN A 1 199 ? -26.001 -17.526 71.762 1.00 42.22 199 GLN A O 1
ATOM 1631 N N . VAL A 1 200 ? -26.084 -18.671 73.683 1.00 46.94 200 VAL A N 1
ATOM 1632 C CA . VAL A 1 200 ? -26.204 -17.489 74.535 1.00 46.94 200 VAL A CA 1
ATOM 1633 C C . VAL A 1 200 ? -24.799 -16.911 74.660 1.00 46.94 200 VAL A C 1
ATOM 1635 O O . VAL A 1 200 ? -23.952 -17.455 75.367 1.00 46.94 200 VAL A O 1
ATOM 1638 N N . TRP A 1 201 ? -24.535 -15.827 73.931 1.00 49.38 201 TRP A N 1
ATOM 1639 C CA . TRP A 1 201 ? -23.295 -15.072 74.071 1.00 49.38 201 TRP A CA 1
ATOM 1640 C C . TRP A 1 201 ? -23.303 -14.404 75.445 1.00 49.38 201 TRP A C 1
ATOM 1642 O O . TRP A 1 201 ? -23.952 -13.378 75.658 1.00 49.38 201 TRP A O 1
ATOM 1652 N N . ALA A 1 202 ? -22.610 -15.017 76.404 1.00 56.19 202 ALA A N 1
ATOM 1653 C CA . ALA A 1 202 ? -22.301 -14.360 77.660 1.00 56.19 202 ALA A CA 1
ATOM 1654 C C . ALA A 1 202 ? -21.476 -13.094 77.378 1.00 56.19 202 ALA A C 1
ATOM 1656 O O . ALA A 1 202 ? -20.680 -13.027 76.440 1.00 56.19 202 ALA A O 1
ATOM 1657 N N . VAL A 1 203 ? -21.728 -12.080 78.200 1.00 61.72 203 VAL A N 1
ATOM 1658 C CA . VAL A 1 203 ? -21.132 -10.741 78.175 1.00 61.72 203 VAL A CA 1
ATOM 1659 C C . VAL A 1 203 ? -19.622 -10.800 77.907 1.00 61.72 203 VAL A C 1
ATOM 1661 O O . VAL A 1 203 ? -18.930 -11.646 78.473 1.00 61.72 203 VAL A O 1
ATOM 1664 N N . CYS A 1 204 ? -19.093 -9.889 77.082 1.00 57.31 204 CYS A N 1
ATOM 1665 C CA . CYS A 1 204 ? -17.653 -9.821 76.829 1.00 57.31 204 CYS A CA 1
ATOM 1666 C C . CYS A 1 204 ? -16.894 -9.637 78.155 1.00 57.31 204 CYS A C 1
ATOM 1668 O O . CYS A 1 204 ? -16.994 -8.587 78.795 1.00 57.31 204 CYS A O 1
ATOM 1670 N N . MET A 1 205 ? -16.112 -10.648 78.547 1.00 58.91 205 MET A N 1
ATOM 1671 C CA . MET A 1 205 ? -15.367 -10.684 79.814 1.00 58.91 205 MET A CA 1
ATOM 1672 C C . MET A 1 205 ? -14.353 -9.535 79.963 1.00 58.91 205 MET A C 1
ATOM 1674 O O . MET A 1 205 ? -13.926 -9.243 81.074 1.00 58.91 205 MET A O 1
ATOM 1678 N N . GLY A 1 206 ? -13.981 -8.865 78.866 1.00 57.75 206 GLY A N 1
ATOM 1679 C CA . GLY A 1 206 ? -13.063 -7.722 78.878 1.00 57.75 206 GLY A CA 1
ATOM 1680 C C . GLY A 1 206 ? -13.727 -6.351 79.040 1.00 57.75 206 GLY A C 1
ATOM 1681 O O . GLY A 1 206 ? -13.057 -5.408 79.448 1.00 57.75 206 GLY A O 1
ATOM 1682 N N . CYS A 1 207 ? -15.019 -6.197 78.728 1.00 70.69 207 CYS A N 1
ATOM 1683 C CA . CYS A 1 207 ? -15.668 -4.878 78.761 1.00 70.69 207 CYS A CA 1
ATOM 1684 C C . CYS A 1 207 ? -17.065 -4.845 79.395 1.00 70.69 207 CYS A C 1
ATOM 1686 O O . CYS A 1 207 ? -17.672 -3.776 79.407 1.00 70.69 207 CYS A O 1
ATOM 1688 N N . GLN A 1 208 ? -17.574 -5.978 79.905 1.00 60.06 208 GLN A N 1
ATOM 1689 C CA . GLN A 1 208 ? -18.874 -6.142 80.587 1.00 60.06 208 GLN A CA 1
ATOM 1690 C C . GLN A 1 208 ? -20.099 -5.544 79.864 1.00 60.06 208 GLN A C 1
ATOM 1692 O O . GLN A 1 208 ? -21.200 -5.503 80.414 1.00 60.06 208 GLN A O 1
ATOM 1697 N N . ARG A 1 209 ? -19.962 -5.125 78.603 1.00 58.16 209 ARG A N 1
ATOM 1698 C CA . ARG A 1 209 ? -21.080 -4.677 77.778 1.00 58.16 209 ARG A CA 1
ATOM 1699 C C . ARG A 1 209 ? -21.815 -5.893 77.231 1.00 58.16 209 ARG A C 1
ATOM 1701 O O . ARG A 1 209 ? -21.193 -6.806 76.686 1.00 58.16 209 ARG A O 1
ATOM 1708 N N . LYS A 1 210 ? -23.145 -5.896 77.378 1.00 57.31 210 LYS A N 1
ATOM 1709 C CA . LYS A 1 210 ? -24.021 -6.852 76.692 1.00 57.31 210 LYS A CA 1
ATOM 1710 C C . LYS A 1 210 ? -23.753 -6.712 75.195 1.00 57.31 210 LYS A C 1
ATOM 1712 O O . LYS A 1 210 ? -23.888 -5.615 74.658 1.00 57.31 210 LYS A O 1
ATOM 1717 N N . LEU A 1 211 ? -23.313 -7.792 74.555 1.00 54.53 211 LEU A N 1
ATOM 1718 C CA . LEU A 1 211 ? -23.259 -7.853 73.101 1.00 54.53 211 LEU A CA 1
ATOM 1719 C C . LEU A 1 211 ? -24.707 -7.727 72.623 1.00 54.53 211 LEU A C 1
ATOM 1721 O O . LEU A 1 211 ? -25.554 -8.504 73.063 1.00 54.53 211 LEU A O 1
ATOM 1725 N N . GLU A 1 212 ? -25.000 -6.703 71.817 1.00 53.94 212 GLU A N 1
ATOM 1726 C CA . GLU A 1 212 ? -26.292 -6.578 71.139 1.00 53.94 212 GLU A CA 1
ATOM 1727 C C . GLU A 1 212 ? -26.546 -7.907 70.418 1.00 53.94 212 GLU A C 1
ATOM 1729 O O . GLU A 1 212 ? -25.780 -8.311 69.540 1.00 53.94 212 GLU A O 1
ATOM 1734 N N . SER A 1 213 ? -27.579 -8.628 70.852 1.00 49.03 213 SER A N 1
ATOM 1735 C CA . SER A 1 213 ? -28.061 -9.818 70.170 1.00 49.03 213 SER A CA 1
ATOM 1736 C C . SER A 1 213 ? -28.350 -9.447 68.714 1.00 49.03 213 SER A C 1
ATOM 1738 O O . SER A 1 213 ? -28.952 -8.411 68.426 1.00 49.03 213 SER A O 1
ATOM 1740 N N . CYS A 1 214 ? -27.962 -10.308 67.772 1.00 48.84 214 CYS A N 1
ATOM 1741 C CA . CYS A 1 214 ? -28.459 -10.270 66.392 1.00 48.84 214 CYS A CA 1
ATOM 1742 C C . CYS A 1 214 ? -29.961 -10.643 66.331 1.00 48.84 214 CYS A C 1
ATOM 1744 O O . CYS A 1 214 ? -30.367 -11.484 65.539 1.00 48.84 214 CYS A O 1
ATOM 1746 N N . GLU A 1 215 ? -30.800 -10.050 67.184 1.00 47.91 215 GLU A N 1
ATOM 1747 C CA . GLU A 1 215 ? -32.266 -10.135 67.111 1.00 47.91 215 GLU A CA 1
ATOM 1748 C C . GLU A 1 215 ? -32.846 -9.191 66.055 1.00 47.91 215 GLU A C 1
ATOM 1750 O O . GLU A 1 215 ? -34.020 -9.296 65.700 1.00 47.91 215 GLU A O 1
ATOM 1755 N N . LYS A 1 216 ? -32.030 -8.291 65.493 1.00 57.34 216 LYS A N 1
ATOM 1756 C CA . LYS A 1 216 ? -32.393 -7.605 64.256 1.00 57.34 216 LYS A CA 1
ATOM 1757 C C . LYS A 1 216 ? -32.366 -8.660 63.152 1.00 57.34 216 LYS A C 1
ATOM 1759 O O . LYS A 1 216 ? -31.287 -9.085 62.741 1.00 57.34 216 LYS A O 1
ATOM 1764 N N . GLN A 1 217 ? -33.555 -9.100 62.720 1.00 57.38 217 GLN A N 1
ATOM 1765 C CA . GLN A 1 217 ? -33.730 -9.861 61.481 1.00 57.38 217 GLN A CA 1
ATOM 1766 C C . GLN A 1 217 ? -32.782 -9.282 60.423 1.00 57.38 217 GLN A C 1
ATOM 1768 O O . GLN A 1 217 ? -32.706 -8.050 60.318 1.00 57.38 217 GLN A O 1
ATOM 1773 N N . PRO A 1 218 ? -32.056 -10.124 59.658 1.00 60.81 218 PRO A N 1
ATOM 1774 C CA . PRO A 1 218 ? -31.274 -9.615 58.541 1.00 60.81 218 PRO A CA 1
ATOM 1775 C C . PRO A 1 218 ? -32.204 -8.719 57.718 1.00 60.81 218 PRO A C 1
ATOM 1777 O O . PRO A 1 218 ? -33.359 -9.117 57.516 1.00 60.81 218 PRO A O 1
ATOM 1780 N N . PRO A 1 219 ? -31.772 -7.503 57.325 1.00 60.78 219 PRO A N 1
ATOM 1781 C CA . PRO A 1 219 ? -32.626 -6.593 56.578 1.00 60.78 219 PRO A CA 1
ATOM 1782 C C . PRO A 1 219 ? -33.201 -7.383 55.410 1.00 60.78 219 PRO A C 1
ATOM 1784 O O . PRO A 1 219 ? -32.463 -7.876 54.558 1.00 60.78 219 PRO A O 1
ATOM 1787 N N . THR A 1 220 ? -34.512 -7.619 55.453 1.00 64.50 220 THR A N 1
ATOM 1788 C CA . THR A 1 220 ? -35.182 -8.421 54.438 1.00 64.50 220 THR A CA 1
ATOM 1789 C C . THR A 1 220 ? -35.256 -7.533 53.211 1.00 64.50 220 THR A C 1
ATOM 1791 O O . THR A 1 220 ? -36.159 -6.710 53.077 1.00 64.50 220 THR A O 1
ATOM 1794 N N . VAL A 1 221 ? -34.236 -7.635 52.360 1.00 72.88 221 VAL A N 1
ATOM 1795 C CA . VAL A 1 221 ? -34.195 -6.951 51.073 1.00 72.88 221 VAL A CA 1
ATOM 1796 C C . VAL A 1 221 ? -35.264 -7.611 50.211 1.00 72.88 221 VAL A C 1
ATOM 1798 O O . VAL A 1 221 ? -35.092 -8.723 49.715 1.00 72.88 221 VAL A O 1
ATOM 1801 N N . THR A 1 222 ? -36.414 -6.954 50.108 1.00 76.00 222 THR A N 1
ATOM 1802 C CA . THR A 1 222 ? -37.504 -7.382 49.235 1.00 76.00 222 THR A CA 1
ATOM 1803 C C . THR A 1 222 ? -37.227 -6.820 47.850 1.00 76.00 222 THR A C 1
ATOM 1805 O O . THR A 1 222 ? -37.442 -5.644 47.594 1.00 76.00 222 THR A O 1
ATOM 1808 N N . ILE A 1 223 ? -36.692 -7.662 46.968 1.00 80.31 223 ILE A N 1
ATOM 1809 C CA . ILE A 1 223 ? -36.538 -7.321 45.552 1.00 80.31 223 ILE A CA 1
ATOM 1810 C C . ILE A 1 223 ? -37.893 -7.546 44.892 1.00 80.31 223 ILE A C 1
ATOM 1812 O O . ILE A 1 223 ? -38.462 -8.641 44.955 1.00 80.31 223 ILE A O 1
ATOM 1816 N N . THR A 1 224 ? -38.432 -6.500 44.281 1.00 88.94 224 THR A N 1
ATOM 1817 C CA . THR A 1 224 ? -39.679 -6.592 43.528 1.00 88.94 224 THR A CA 1
ATOM 1818 C C . THR A 1 224 ? -39.454 -7.388 42.243 1.00 88.94 224 THR A C 1
ATOM 1820 O O . THR A 1 224 ? -38.385 -7.346 41.634 1.00 88.94 224 THR A O 1
ATOM 1823 N N . LYS A 1 225 ? -40.479 -8.110 41.777 1.00 92.06 225 LYS A N 1
ATOM 1824 C CA . LYS A 1 225 ? -40.401 -8.876 40.520 1.00 92.06 225 LYS A CA 1
ATOM 1825 C C . LYS A 1 225 ? -39.967 -7.998 39.334 1.00 92.06 225 LYS A C 1
ATOM 1827 O O . LYS A 1 225 ? -39.193 -8.442 38.496 1.00 92.06 225 LYS A O 1
ATOM 1832 N N . SER A 1 226 ? -40.422 -6.746 39.306 1.00 92.50 226 SER A N 1
ATOM 1833 C CA . SER A 1 226 ? -40.040 -5.752 38.301 1.00 92.50 226 SER A CA 1
ATOM 1834 C C . SER A 1 226 ? -38.547 -5.428 38.303 1.00 92.50 226 SER A C 1
ATOM 1836 O O . SER A 1 226 ? -37.970 -5.294 37.232 1.00 92.50 226 SER A O 1
ATOM 1838 N N . GLU A 1 227 ? -37.900 -5.331 39.467 1.00 93.25 227 GLU A N 1
ATOM 1839 C CA . GLU A 1 227 ? -36.451 -5.083 39.548 1.00 93.25 227 GLU A CA 1
ATOM 1840 C C . GLU A 1 227 ? -35.648 -6.278 39.021 1.00 93.25 227 G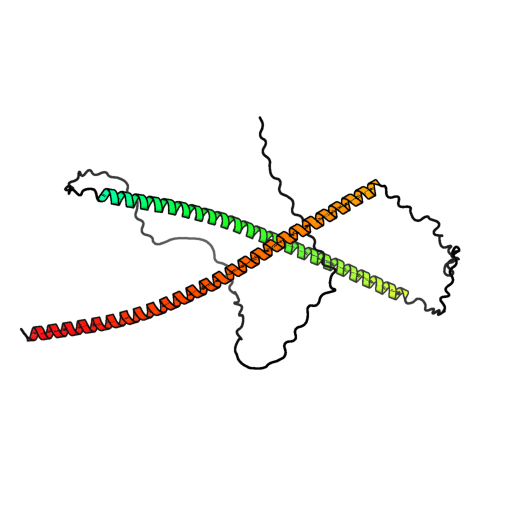LU A C 1
ATOM 1842 O O . GLU A 1 227 ? -34.630 -6.097 38.357 1.00 93.25 227 GLU A O 1
ATOM 1847 N N . LEU A 1 228 ? -36.135 -7.500 39.252 1.00 94.00 228 LEU A N 1
ATOM 1848 C CA . LEU A 1 228 ? -35.504 -8.713 38.735 1.00 94.00 228 LEU A CA 1
ATOM 1849 C C . LEU A 1 228 ? -35.668 -8.847 37.210 1.00 94.00 228 LEU A C 1
ATOM 1851 O O . LEU A 1 228 ? -34.713 -9.199 36.524 1.00 94.00 228 LEU A O 1
ATOM 1855 N N . GLU A 1 229 ? -36.841 -8.503 36.671 1.00 95.56 229 GLU A N 1
ATOM 1856 C CA . GLU A 1 229 ? -37.088 -8.456 35.220 1.00 95.56 229 GLU A CA 1
ATOM 1857 C C . GLU A 1 229 ? -36.248 -7.375 34.516 1.00 95.56 229 GLU A C 1
ATOM 1859 O O . GLU A 1 229 ? -35.817 -7.568 33.378 1.00 95.56 229 GLU A O 1
ATOM 1864 N N . VAL A 1 230 ? -36.005 -6.233 35.172 1.00 96.25 230 VAL A N 1
ATOM 1865 C CA . VAL A 1 230 ? -35.090 -5.198 34.661 1.00 96.25 230 VAL A CA 1
ATOM 1866 C C . VAL A 1 230 ? -33.659 -5.726 34.638 1.00 96.25 230 VAL A C 1
ATOM 1868 O O . VAL A 1 230 ? -33.009 -5.660 33.598 1.00 96.25 230 VAL A O 1
ATOM 1871 N N . LEU A 1 231 ? -33.198 -6.338 35.733 1.00 96.31 231 LEU A N 1
ATOM 1872 C CA . LEU A 1 231 ? -31.856 -6.912 35.802 1.00 96.31 231 LEU A CA 1
ATOM 1873 C C . LEU A 1 231 ? -31.633 -8.000 34.740 1.00 96.31 231 LEU A C 1
ATOM 1875 O O . LEU A 1 231 ? -30.561 -8.071 34.145 1.00 96.31 231 LEU A O 1
ATOM 1879 N N . GLU A 1 232 ? -32.634 -8.840 34.474 1.00 97.25 232 GLU A N 1
ATOM 1880 C CA . GLU A 1 232 ? -32.556 -9.864 33.429 1.00 97.25 232 GLU A CA 1
ATOM 1881 C C . GLU A 1 232 ? -32.389 -9.248 32.031 1.00 97.25 232 GLU A C 1
ATOM 1883 O O . GLU A 1 232 ? -31.546 -9.700 31.252 1.00 97.25 232 GLU A O 1
ATOM 1888 N N . LYS A 1 233 ? -33.127 -8.173 31.729 1.00 97.81 233 LYS A N 1
ATOM 1889 C CA . LYS A 1 233 ? -32.986 -7.428 30.467 1.00 97.81 233 LYS A CA 1
ATOM 1890 C C . LYS A 1 233 ? -31.631 -6.739 30.349 1.00 97.81 233 LYS A C 1
ATOM 1892 O O . LYS A 1 233 ? -31.033 -6.770 29.273 1.00 97.81 233 LYS A O 1
ATOM 1897 N N . ASP A 1 234 ? -31.131 -6.160 31.435 1.00 97.81 234 ASP A N 1
ATOM 1898 C CA . ASP A 1 234 ? -29.813 -5.522 31.460 1.00 97.81 234 ASP A CA 1
ATOM 1899 C C . ASP A 1 234 ? -28.709 -6.561 31.227 1.00 97.81 234 ASP A C 1
ATOM 1901 O O . ASP A 1 234 ? -27.830 -6.366 30.387 1.00 97.81 234 ASP A O 1
ATOM 1905 N N . MET A 1 235 ? -28.798 -7.722 31.884 1.00 97.94 235 MET A N 1
ATOM 1906 C CA . MET A 1 235 ? -27.885 -8.848 31.669 1.00 97.94 235 MET A CA 1
ATOM 1907 C C . MET A 1 235 ? -27.932 -9.370 30.231 1.00 97.94 235 MET A C 1
ATOM 1909 O O . MET A 1 235 ? -26.886 -9.691 29.666 1.00 97.94 235 MET A O 1
ATOM 1913 N N . GLN A 1 236 ? -29.119 -9.452 29.627 1.00 98.12 236 GLN A N 1
ATOM 1914 C CA . GLN A 1 236 ? -29.256 -9.855 28.229 1.00 98.12 236 GLN A CA 1
ATOM 1915 C C . GLN A 1 236 ? -28.629 -8.821 27.286 1.00 98.12 236 GLN A C 1
ATOM 1917 O O . GLN A 1 236 ? -27.837 -9.183 26.422 1.00 98.12 236 GLN A O 1
ATOM 1922 N N . THR A 1 237 ? -28.889 -7.535 27.517 1.00 98.00 237 THR A N 1
ATOM 1923 C CA . THR A 1 237 ? -28.310 -6.436 26.730 1.00 98.00 237 THR A CA 1
ATOM 1924 C C . THR A 1 237 ? -26.782 -6.433 26.814 1.00 98.00 237 THR A C 1
ATOM 1926 O O . THR A 1 237 ? -26.098 -6.255 25.804 1.00 98.00 237 THR A O 1
ATOM 1929 N N . LEU A 1 238 ? -26.224 -6.679 28.003 1.00 98.50 238 LEU A N 1
ATOM 1930 C CA . LEU A 1 238 ? -24.780 -6.807 28.194 1.00 98.50 238 LEU A CA 1
ATOM 1931 C C . LEU A 1 238 ? -24.205 -7.994 27.413 1.00 98.50 238 LEU A C 1
ATOM 1933 O O . LEU A 1 238 ? -23.176 -7.837 26.758 1.00 98.50 238 LEU A O 1
ATOM 1937 N N . ARG A 1 239 ? -24.868 -9.157 27.434 1.00 98.31 239 ARG A N 1
ATOM 1938 C CA . ARG A 1 239 ? -24.450 -10.329 26.645 1.00 98.31 239 ARG A CA 1
ATOM 1939 C C . ARG A 1 239 ? -24.454 -10.028 25.151 1.00 98.31 239 ARG A C 1
ATOM 1941 O O . ARG A 1 239 ? -23.451 -10.278 24.492 1.00 98.31 239 ARG A O 1
ATOM 1948 N N . ASP A 1 240 ? -25.531 -9.440 24.643 1.00 98.19 240 ASP A N 1
ATOM 1949 C CA . ASP A 1 240 ? -25.659 -9.107 23.222 1.00 98.19 240 ASP A CA 1
ATOM 1950 C C . ASP A 1 240 ? -24.593 -8.084 22.794 1.00 98.19 240 ASP A C 1
ATOM 1952 O O . ASP A 1 240 ? -23.996 -8.205 21.724 1.00 98.19 240 ASP A O 1
ATOM 1956 N N . THR A 1 241 ? -24.279 -7.118 23.663 1.00 97.81 241 THR A N 1
ATOM 1957 C CA . THR A 1 241 ? -23.215 -6.128 23.425 1.00 97.81 241 THR A CA 1
ATOM 1958 C C . THR A 1 241 ? -21.829 -6.776 23.385 1.00 97.81 241 THR A C 1
ATOM 1960 O O . THR A 1 241 ? -21.001 -6.412 22.547 1.00 97.81 241 THR A O 1
ATOM 1963 N N . ILE A 1 242 ? -21.561 -7.746 24.268 1.00 98.00 242 ILE A N 1
ATOM 1964 C CA . ILE A 1 242 ? -20.302 -8.503 24.268 1.00 98.00 242 ILE A CA 1
ATOM 1965 C C . ILE A 1 242 ? -20.176 -9.314 22.976 1.00 98.00 242 ILE A C 1
ATOM 1967 O O . ILE A 1 242 ? -19.158 -9.190 22.300 1.00 98.00 242 ILE A O 1
ATOM 1971 N N . ILE A 1 243 ? -21.223 -10.044 22.581 1.00 98.06 243 ILE A N 1
ATOM 1972 C CA . ILE A 1 243 ? -21.236 -10.834 21.339 1.00 98.06 243 ILE A CA 1
ATOM 1973 C C . ILE A 1 243 ? -20.993 -9.932 20.122 1.00 98.06 243 ILE A C 1
ATOM 1975 O O . ILE A 1 243 ? -20.117 -10.207 19.306 1.00 98.06 243 ILE A O 1
ATOM 1979 N N . ALA A 1 244 ? -21.698 -8.801 20.020 1.00 97.50 244 ALA A N 1
ATOM 1980 C CA . ALA A 1 244 ? -21.513 -7.861 18.914 1.00 97.50 244 ALA A CA 1
ATOM 1981 C C . ALA A 1 244 ? -20.078 -7.308 18.850 1.00 97.50 244 ALA A C 1
ATOM 1983 O O . ALA A 1 244 ? -19.524 -7.101 17.766 1.00 97.50 244 ALA A O 1
ATOM 1984 N N . ARG A 1 245 ? -19.455 -7.079 20.012 1.00 94.38 245 ARG A N 1
ATOM 1985 C CA . ARG A 1 245 ? -18.063 -6.635 20.101 1.00 94.38 245 ARG A CA 1
ATOM 1986 C C . ARG A 1 245 ? -17.080 -7.734 19.700 1.00 94.38 245 ARG A C 1
ATOM 1988 O O . ARG A 1 245 ? -16.099 -7.413 19.032 1.00 94.38 245 ARG A O 1
ATOM 1995 N N . GLU A 1 246 ? -17.325 -8.982 20.084 1.00 96.25 246 GLU A N 1
ATOM 1996 C CA . GLU A 1 246 ? -16.525 -10.143 19.675 1.00 96.25 246 GLU A CA 1
ATOM 1997 C C . GLU A 1 246 ? -16.583 -10.333 18.155 1.00 96.25 246 GLU A C 1
ATOM 1999 O O . GLU A 1 246 ? -15.544 -10.333 17.498 1.00 96.25 246 GLU A O 1
ATOM 2004 N N . GLU A 1 247 ? -17.778 -10.323 17.559 1.00 96.25 247 GLU A N 1
ATOM 2005 C CA . GLU A 1 247 ? -17.936 -10.410 16.101 1.00 96.25 247 GLU A CA 1
ATOM 2006 C C . GLU A 1 247 ? -17.255 -9.249 15.355 1.00 96.25 247 GLU A C 1
ATOM 2008 O O . GLU A 1 247 ? -16.731 -9.412 14.246 1.00 96.25 247 GLU A O 1
ATOM 2013 N N . ALA A 1 248 ? -17.286 -8.041 15.927 1.00 95.44 248 ALA A N 1
ATOM 2014 C CA . ALA A 1 248 ? -16.591 -6.889 15.363 1.00 95.44 248 ALA A CA 1
ATOM 2015 C C . ALA A 1 248 ? -15.066 -7.063 15.425 1.00 95.44 248 ALA A C 1
ATOM 2017 O O . ALA A 1 248 ? -14.373 -6.691 14.471 1.00 95.44 248 ALA A O 1
ATOM 2018 N N . TRP A 1 249 ? -14.557 -7.648 16.512 1.00 95.62 249 TRP A N 1
ATOM 2019 C CA . TRP A 1 249 ? -13.148 -7.993 16.677 1.00 95.62 249 TRP A CA 1
ATOM 2020 C C . TRP A 1 249 ? -12.698 -9.063 15.686 1.00 95.62 249 TRP A C 1
ATOM 2022 O O . TRP A 1 249 ? -11.683 -8.862 15.023 1.00 95.62 249 TRP A O 1
ATOM 2032 N N . ASP A 1 250 ? -13.477 -10.125 15.492 1.00 95.75 250 ASP A N 1
ATOM 2033 C CA . ASP A 1 250 ? -13.176 -11.171 14.507 1.00 95.75 250 ASP A CA 1
ATOM 2034 C C . ASP A 1 250 ? -13.093 -10.593 13.090 1.00 95.75 250 ASP A C 1
ATOM 2036 O O . ASP A 1 250 ? -12.127 -10.818 12.359 1.00 95.75 250 ASP A O 1
ATOM 2040 N N . LYS A 1 251 ? -14.051 -9.735 12.716 1.00 94.81 251 LYS A N 1
ATOM 2041 C CA . LYS A 1 251 ? -14.024 -9.024 11.426 1.00 94.81 251 LYS A CA 1
ATOM 2042 C C . LYS A 1 251 ? -12.823 -8.084 11.304 1.00 94.81 251 LYS A C 1
ATOM 2044 O O . LYS A 1 251 ? -12.335 -7.858 10.197 1.00 94.81 251 LYS A O 1
ATOM 2049 N N . ALA A 1 252 ? -12.381 -7.458 12.393 1.00 92.75 252 ALA A N 1
ATOM 2050 C CA . ALA A 1 252 ? -11.194 -6.606 12.380 1.00 92.75 252 ALA A CA 1
ATOM 2051 C C . ALA A 1 252 ? -9.918 -7.439 12.193 1.00 92.75 252 ALA A C 1
ATOM 2053 O O . ALA A 1 252 ? -9.092 -7.090 11.351 1.00 92.75 252 ALA A O 1
ATOM 2054 N N . MET A 1 253 ? -9.808 -8.564 12.899 1.00 94.19 253 MET A N 1
ATOM 2055 C CA . MET A 1 253 ? -8.698 -9.510 12.783 1.00 94.19 253 MET A CA 1
ATOM 2056 C C . MET A 1 253 ? -8.600 -10.123 11.383 1.00 94.19 253 MET A C 1
ATOM 2058 O O . MET A 1 253 ? -7.508 -10.187 10.825 1.00 94.19 253 MET A O 1
ATOM 2062 N N . GLU A 1 254 ? -9.723 -10.493 10.764 1.00 94.00 254 GLU A N 1
ATOM 2063 C CA . GLU A 1 254 ? -9.734 -11.029 9.397 1.00 94.00 254 GLU A CA 1
ATOM 2064 C C . GLU A 1 254 ? -9.228 -9.996 8.374 1.00 94.00 254 GLU A C 1
ATOM 2066 O O . GLU A 1 254 ? -8.420 -10.305 7.496 1.00 94.00 254 GLU A O 1
ATOM 2071 N N . ARG A 1 255 ? -9.641 -8.726 8.511 1.00 94.31 255 ARG A N 1
ATOM 2072 C CA . ARG A 1 255 ? -9.121 -7.634 7.667 1.00 94.31 255 ARG A CA 1
ATOM 2073 C C . ARG A 1 255 ? -7.623 -7.436 7.870 1.00 94.31 255 ARG A C 1
ATOM 2075 O O . ARG A 1 255 ? -6.893 -7.251 6.902 1.00 94.31 255 ARG A O 1
ATOM 2082 N N . GLU A 1 256 ? -7.174 -7.474 9.118 1.00 94.44 256 GLU A N 1
ATOM 2083 C CA . GLU A 1 256 ? -5.767 -7.331 9.488 1.00 94.44 256 GLU A CA 1
ATOM 2084 C C . GLU A 1 256 ? -4.914 -8.446 8.872 1.00 94.44 256 GLU A C 1
ATOM 2086 O O . GLU A 1 256 ? -3.895 -8.173 8.232 1.00 94.44 256 GLU A O 1
ATOM 2091 N N . HIS A 1 257 ? -5.393 -9.688 8.946 1.00 93.06 257 HIS A N 1
ATOM 2092 C CA . HIS A 1 257 ? -4.776 -10.832 8.290 1.00 93.06 257 HIS A CA 1
ATOM 2093 C C . HIS A 1 257 ? -4.711 -10.660 6.764 1.00 93.06 257 HIS A C 1
ATOM 2095 O O . HIS A 1 257 ? -3.654 -10.868 6.161 1.00 93.06 257 HIS A O 1
ATOM 2101 N N . ASN A 1 258 ? -5.800 -10.202 6.139 1.00 95.19 258 ASN A N 1
ATOM 2102 C CA . ASN A 1 258 ? -5.843 -9.944 4.701 1.00 95.19 258 ASN A CA 1
ATOM 2103 C C . ASN A 1 258 ? -4.813 -8.880 4.278 1.00 95.19 258 ASN A C 1
ATOM 2105 O O . ASN A 1 258 ? -4.064 -9.087 3.321 1.00 95.19 258 ASN A O 1
ATOM 2109 N N . TYR A 1 259 ? -4.703 -7.775 5.023 1.00 91.06 259 TYR A N 1
ATOM 2110 C CA . TYR A 1 259 ? -3.697 -6.746 4.752 1.00 91.06 259 TYR A CA 1
ATOM 2111 C C . TYR A 1 259 ? -2.271 -7.266 4.920 1.00 91.06 259 TYR A C 1
ATOM 2113 O O . TYR A 1 259 ? -1.420 -6.976 4.078 1.00 91.06 259 TYR A O 1
ATOM 2121 N N . ARG A 1 260 ? -2.001 -8.080 5.949 1.00 91.75 260 ARG A N 1
ATOM 2122 C CA . ARG A 1 260 ? -0.692 -8.734 6.105 1.00 91.75 260 ARG A CA 1
ATOM 2123 C C . ARG A 1 260 ? -0.355 -9.596 4.890 1.00 91.75 260 ARG A C 1
ATOM 2125 O O . ARG A 1 260 ? 0.749 -9.486 4.364 1.00 91.75 260 ARG A O 1
ATOM 2132 N N . GLN A 1 261 ? -1.306 -10.388 4.397 1.00 94.44 261 GLN A N 1
ATOM 2133 C CA . GLN A 1 261 ? -1.106 -11.217 3.209 1.00 94.44 261 GLN A CA 1
ATOM 2134 C C . GLN A 1 261 ? -0.824 -10.373 1.953 1.00 94.44 261 GLN A C 1
ATOM 2136 O O . GLN A 1 261 ? 0.093 -10.686 1.189 1.00 94.44 261 GLN A O 1
ATOM 2141 N N . GLN A 1 262 ? -1.569 -9.281 1.749 1.00 91.75 262 GLN A N 1
ATOM 2142 C CA . GLN A 1 262 ? -1.331 -8.351 0.639 1.00 91.75 262 GLN A CA 1
ATOM 2143 C C . GLN A 1 262 ? 0.054 -7.700 0.725 1.00 91.75 262 GLN A C 1
ATOM 2145 O O . GLN A 1 262 ? 0.762 -7.632 -0.280 1.00 91.75 262 GLN A O 1
ATOM 2150 N N . LEU A 1 263 ? 0.475 -7.273 1.918 1.00 92.88 263 LEU A N 1
ATOM 2151 C CA . LEU A 1 263 ? 1.806 -6.710 2.148 1.00 92.88 263 LEU A CA 1
ATOM 2152 C C . LEU A 1 263 ? 2.911 -7.722 1.840 1.00 92.88 263 LEU A C 1
ATOM 2154 O O . LEU A 1 263 ? 3.896 -7.371 1.187 1.00 92.88 263 LEU A O 1
ATOM 2158 N N . THR A 1 264 ? 2.748 -8.983 2.248 1.00 92.38 264 THR A N 1
ATOM 2159 C CA . THR A 1 264 ? 3.693 -10.051 1.896 1.00 92.38 264 THR A CA 1
ATOM 2160 C C . THR A 1 264 ? 3.788 -10.213 0.382 1.00 92.38 264 THR A C 1
ATOM 2162 O O . THR A 1 264 ? 4.893 -10.218 -0.162 1.00 92.38 264 THR A O 1
ATOM 2165 N N . ARG A 1 265 ? 2.650 -10.260 -0.320 1.00 96.06 265 ARG A N 1
ATOM 2166 C CA . ARG A 1 265 ? 2.623 -10.356 -1.784 1.00 96.06 265 ARG A CA 1
ATOM 2167 C C . ARG A 1 265 ? 3.338 -9.173 -2.445 1.00 96.06 265 ARG A C 1
ATOM 2169 O O . ARG A 1 265 ? 4.258 -9.391 -3.232 1.00 96.06 265 ARG A O 1
ATOM 2176 N N . LEU A 1 266 ? 2.996 -7.940 -2.077 1.00 94.88 266 LEU A N 1
ATOM 2177 C CA . LEU A 1 266 ? 3.637 -6.732 -2.613 1.00 94.88 266 LEU A CA 1
ATOM 2178 C C . LEU A 1 266 ? 5.145 -6.705 -2.345 1.00 94.88 266 LEU A C 1
ATOM 2180 O O . LEU A 1 266 ? 5.921 -6.282 -3.201 1.00 94.88 266 LEU A O 1
ATOM 2184 N N . THR A 1 267 ? 5.575 -7.194 -1.183 1.00 94.44 267 THR A N 1
ATOM 2185 C CA . THR A 1 267 ? 6.998 -7.308 -0.845 1.00 94.44 267 THR A CA 1
ATOM 2186 C C . THR A 1 267 ? 7.705 -8.263 -1.805 1.00 94.44 267 THR A C 1
ATOM 2188 O O . THR A 1 267 ? 8.740 -7.909 -2.370 1.00 94.44 267 THR A O 1
ATOM 2191 N N . THR A 1 268 ? 7.128 -9.443 -2.061 1.00 96.00 268 THR A N 1
ATOM 2192 C CA . THR A 1 268 ? 7.704 -10.407 -3.014 1.00 96.00 268 THR A CA 1
ATOM 2193 C C . THR A 1 268 ? 7.735 -9.873 -4.448 1.00 96.00 268 THR A C 1
ATOM 2195 O O . THR A 1 268 ? 8.745 -10.026 -5.139 1.00 96.00 268 THR A O 1
ATOM 2198 N N . GLU A 1 269 ? 6.678 -9.182 -4.883 1.00 94.44 269 GLU A N 1
ATOM 2199 C CA . GLU A 1 269 ? 6.607 -8.550 -6.205 1.00 94.44 269 GLU A CA 1
ATOM 2200 C C . GLU A 1 269 ? 7.660 -7.439 -6.343 1.00 94.44 269 GLU A C 1
ATOM 2202 O O . GLU A 1 269 ? 8.365 -7.378 -7.349 1.00 94.44 269 GLU A O 1
ATOM 2207 N N . THR A 1 270 ? 7.849 -6.619 -5.304 1.00 95.88 270 THR A N 1
ATOM 2208 C CA . THR A 1 270 ? 8.85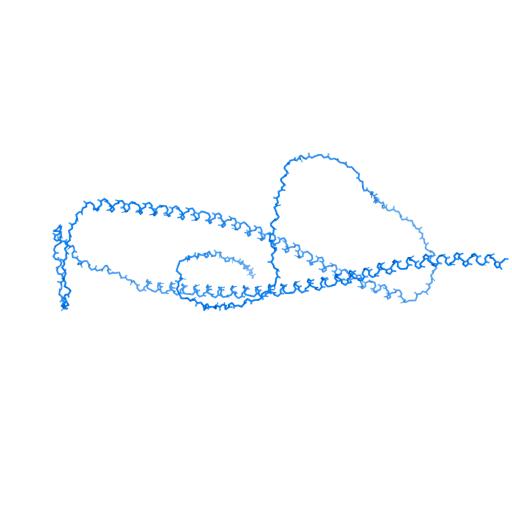0 -5.540 -5.280 1.00 95.88 270 THR A CA 1
ATOM 2209 C C . THR A 1 270 ? 10.278 -6.080 -5.345 1.00 95.88 270 THR A C 1
ATOM 2211 O O . THR A 1 270 ? 11.096 -5.568 -6.111 1.00 95.88 270 THR A O 1
ATOM 2214 N N . ILE A 1 271 ? 10.587 -7.126 -4.571 1.00 96.81 271 ILE A N 1
ATOM 2215 C CA . ILE A 1 271 ? 11.902 -7.785 -4.601 1.00 96.81 271 ILE A CA 1
ATOM 2216 C C . ILE A 1 271 ? 12.169 -8.359 -5.997 1.00 96.81 271 ILE A C 1
ATOM 2218 O O . ILE A 1 271 ? 13.232 -8.132 -6.573 1.00 96.81 271 ILE A O 1
ATOM 2222 N N . THR A 1 272 ? 11.180 -9.038 -6.579 1.00 97.06 272 THR A N 1
ATOM 2223 C CA . THR A 1 272 ? 11.303 -9.631 -7.918 1.00 97.06 272 THR A CA 1
ATOM 2224 C C . THR A 1 272 ? 11.515 -8.559 -8.989 1.00 97.06 272 THR A C 1
ATOM 2226 O O . THR A 1 272 ? 12.416 -8.680 -9.818 1.00 97.06 272 THR A O 1
ATOM 2229 N N . ALA A 1 273 ? 10.737 -7.474 -8.954 1.00 94.94 273 ALA A N 1
ATOM 2230 C CA . ALA A 1 273 ? 10.879 -6.358 -9.887 1.00 94.94 273 ALA A CA 1
ATOM 2231 C C . ALA A 1 273 ? 12.259 -5.692 -9.782 1.00 94.94 273 ALA A C 1
ATOM 2233 O O . ALA A 1 273 ? 12.865 -5.366 -10.805 1.00 94.94 273 ALA A O 1
ATOM 2234 N N . ARG A 1 274 ? 12.787 -5.543 -8.559 1.00 95.69 274 ARG A N 1
ATOM 2235 C CA . ARG A 1 274 ? 14.144 -5.035 -8.333 1.00 95.69 274 ARG A CA 1
ATOM 2236 C C . ARG A 1 274 ? 15.190 -5.934 -8.994 1.00 95.69 274 ARG A C 1
ATOM 2238 O O . ARG A 1 274 ? 15.987 -5.422 -9.771 1.00 95.69 274 ARG A O 1
ATOM 2245 N N . HIS A 1 275 ? 15.151 -7.245 -8.765 1.00 97.50 275 HIS A N 1
ATOM 2246 C CA . HIS A 1 275 ? 16.119 -8.171 -9.364 1.00 97.50 275 HIS A CA 1
ATOM 2247 C C . HIS A 1 275 ? 16.075 -8.183 -10.896 1.00 97.50 275 HIS A C 1
ATOM 2249 O O . HIS A 1 275 ? 17.117 -8.229 -11.550 1.00 97.50 275 HIS A O 1
ATOM 2255 N N . LEU A 1 276 ? 14.884 -8.086 -11.491 1.00 97.88 276 LEU A N 1
ATOM 2256 C CA . LEU A 1 276 ? 14.748 -7.964 -12.944 1.00 97.88 276 LEU A CA 1
ATOM 2257 C C . LEU A 1 276 ? 15.360 -6.656 -13.462 1.00 97.88 276 LEU A C 1
ATOM 2259 O O . LEU A 1 276 ? 16.049 -6.660 -14.482 1.00 97.88 276 LEU A O 1
ATOM 2263 N N . SER A 1 277 ? 15.141 -5.546 -12.752 1.00 97.00 277 SER A N 1
ATOM 2264 C CA . SER A 1 277 ? 15.726 -4.248 -13.095 1.00 97.00 277 SER A CA 1
ATOM 2265 C C . SER A 1 277 ? 17.249 -4.246 -12.965 1.00 97.00 277 SER A C 1
ATOM 2267 O O . SER A 1 277 ? 17.927 -3.706 -13.834 1.00 97.00 277 SER A O 1
ATOM 2269 N N . GLU A 1 278 ? 17.792 -4.835 -11.899 1.00 96.81 278 GLU A N 1
ATOM 2270 C CA . GLU A 1 278 ? 19.238 -4.979 -11.687 1.00 96.81 278 GLU A CA 1
ATOM 2271 C C . GLU A 1 278 ? 19.870 -5.798 -12.815 1.00 96.81 278 GLU A C 1
ATOM 2273 O O . GLU A 1 278 ? 20.862 -5.373 -13.405 1.00 96.81 278 GLU A O 1
ATOM 2278 N N . THR A 1 279 ? 19.237 -6.916 -13.182 1.00 97.75 279 THR A N 1
ATOM 2279 C CA . THR A 1 279 ? 19.693 -7.785 -14.276 1.00 97.75 279 THR A CA 1
ATOM 2280 C C . THR A 1 279 ? 19.708 -7.040 -15.611 1.00 97.75 279 THR A C 1
ATOM 2282 O O . THR A 1 279 ? 20.730 -7.006 -16.292 1.00 97.75 279 THR A O 1
ATOM 2285 N N . ARG A 1 280 ? 18.606 -6.359 -15.957 1.00 97.81 280 ARG A N 1
ATOM 2286 C CA . ARG A 1 280 ? 18.500 -5.529 -17.172 1.00 97.81 280 ARG A CA 1
ATOM 2287 C C . ARG A 1 280 ? 19.548 -4.421 -17.210 1.00 97.81 280 ARG A C 1
ATOM 2289 O O . ARG A 1 280 ? 20.087 -4.121 -18.270 1.00 97.81 280 ARG A O 1
ATOM 2296 N N . ASN A 1 281 ? 19.817 -3.791 -16.070 1.00 97.81 281 ASN A N 1
ATOM 2297 C CA . ASN A 1 281 ? 20.821 -2.741 -15.981 1.00 97.81 281 ASN A CA 1
ATOM 2298 C C . ASN A 1 281 ? 22.232 -3.289 -16.235 1.00 97.81 281 ASN A C 1
ATOM 2300 O O . ASN A 1 281 ? 23.006 -2.663 -16.957 1.00 97.81 281 ASN A O 1
ATOM 2304 N N . GLU A 1 282 ? 22.554 -4.467 -15.699 1.00 98.38 282 GLU A N 1
ATOM 2305 C CA . GLU A 1 282 ? 23.852 -5.097 -15.948 1.00 98.38 282 GLU A CA 1
ATOM 2306 C C . GLU A 1 282 ? 24.000 -5.528 -17.415 1.00 98.38 282 GLU A C 1
ATOM 2308 O O . GLU A 1 282 ? 25.027 -5.251 -18.031 1.00 98.38 282 GLU A O 1
ATOM 2313 N N . GLU A 1 283 ? 22.955 -6.096 -18.026 1.00 98.31 283 GLU A N 1
ATOM 2314 C CA . GLU A 1 283 ? 22.930 -6.403 -19.465 1.00 98.31 283 GLU A CA 1
ATOM 2315 C C . GLU A 1 283 ? 23.179 -5.153 -20.323 1.00 98.31 283 GLU A C 1
ATOM 2317 O O . GLU A 1 283 ? 24.006 -5.170 -21.238 1.00 98.31 283 GLU A O 1
ATOM 2322 N N . LEU A 1 284 ? 22.498 -4.043 -20.013 1.00 98.38 284 LEU A N 1
ATOM 2323 C CA . LEU A 1 284 ? 22.679 -2.771 -20.715 1.00 98.38 284 LEU A CA 1
ATOM 2324 C C . LEU A 1 284 ? 24.095 -2.226 -20.552 1.00 98.38 284 LEU A C 1
ATOM 2326 O O . LEU A 1 284 ? 24.673 -1.712 -21.511 1.00 98.38 284 LEU A O 1
ATOM 2330 N N . LYS A 1 285 ? 24.670 -2.342 -19.356 1.00 98.56 285 LYS A N 1
ATOM 2331 C CA . LYS A 1 285 ? 26.038 -1.912 -19.078 1.00 98.56 285 LYS A CA 1
ATOM 2332 C C . LYS A 1 285 ? 27.051 -2.724 -19.882 1.00 98.56 285 LYS A C 1
ATOM 2334 O O . LYS A 1 285 ? 27.938 -2.136 -20.497 1.00 98.56 285 LYS A O 1
ATOM 2339 N N . VAL A 1 286 ? 26.886 -4.047 -19.942 1.00 98.50 286 VAL A N 1
ATOM 2340 C CA . VAL A 1 286 ? 27.719 -4.923 -20.780 1.00 98.50 286 VAL A CA 1
ATOM 2341 C C . VAL A 1 286 ? 27.595 -4.531 -22.252 1.00 98.50 286 VAL A C 1
ATOM 2343 O O . VAL A 1 286 ? 28.610 -4.271 -22.894 1.00 98.50 286 VAL A O 1
ATOM 2346 N N . ALA A 1 287 ? 26.371 -4.393 -22.771 1.00 98.44 287 ALA A N 1
ATOM 2347 C CA . ALA A 1 287 ? 26.142 -3.997 -24.161 1.00 98.44 287 ALA A CA 1
ATOM 2348 C C . ALA A 1 287 ? 26.750 -2.621 -24.488 1.00 98.44 287 ALA A C 1
ATOM 2350 O O . ALA A 1 287 ? 27.342 -2.439 -25.551 1.00 98.44 287 ALA A O 1
ATOM 2351 N N . THR A 1 288 ? 26.649 -1.666 -23.562 1.00 98.56 288 THR A N 1
ATOM 2352 C CA . THR A 1 288 ? 27.237 -0.328 -23.707 1.00 98.56 288 THR A CA 1
ATOM 2353 C C . THR A 1 288 ? 28.759 -0.400 -23.783 1.00 98.56 288 THR A C 1
ATOM 2355 O O . THR A 1 288 ? 29.351 0.210 -24.670 1.00 98.56 288 THR A O 1
ATOM 2358 N N . ASN A 1 289 ? 29.398 -1.181 -22.909 1.00 98.44 289 ASN A N 1
ATOM 2359 C CA . ASN A 1 289 ? 30.849 -1.369 -22.941 1.00 98.44 289 ASN A CA 1
ATOM 2360 C C . ASN A 1 289 ? 31.302 -2.003 -24.261 1.00 98.44 289 ASN A C 1
ATOM 2362 O O . ASN A 1 289 ? 32.216 -1.490 -24.901 1.00 98.44 289 ASN A O 1
ATOM 2366 N N . THR A 1 290 ? 30.616 -3.052 -24.722 1.00 98.56 290 THR A N 1
ATOM 2367 C CA . THR A 1 290 ? 30.919 -3.684 -26.014 1.00 98.56 290 THR A CA 1
ATOM 2368 C C . THR A 1 290 ? 30.752 -2.708 -27.180 1.00 98.56 290 THR A C 1
ATOM 2370 O O . THR A 1 290 ? 31.571 -2.693 -28.097 1.00 98.56 290 THR A O 1
ATOM 2373 N N . LEU A 1 291 ? 29.723 -1.856 -27.162 1.00 98.44 291 LEU A N 1
ATOM 2374 C CA . LEU A 1 291 ? 29.543 -0.829 -28.190 1.00 98.44 291 LEU A CA 1
ATOM 2375 C C . LEU A 1 291 ? 30.674 0.202 -28.180 1.00 98.44 291 LEU A C 1
ATOM 2377 O O . LEU A 1 291 ? 31.160 0.561 -29.250 1.00 98.44 291 LEU A O 1
ATOM 2381 N N . LEU A 1 292 ? 31.127 0.639 -27.002 1.00 98.44 292 LEU A N 1
ATOM 2382 C CA . LEU A 1 292 ? 32.261 1.559 -26.878 1.00 98.44 292 LEU A CA 1
ATOM 2383 C C . LEU A 1 292 ? 33.558 0.940 -27.414 1.00 98.44 292 LEU A C 1
ATOM 2385 O O . LEU A 1 292 ? 34.311 1.607 -28.128 1.00 98.44 292 LEU A O 1
ATOM 2389 N N . GLU A 1 293 ? 33.800 -0.342 -27.134 1.00 98.31 293 GLU A N 1
ATOM 2390 C CA . GLU A 1 293 ? 34.920 -1.089 -27.715 1.00 98.31 293 GLU A CA 1
ATOM 2391 C C . GLU A 1 293 ? 34.827 -1.104 -29.247 1.00 98.31 293 GLU A C 1
ATOM 2393 O O . GLU A 1 293 ? 35.779 -0.706 -29.924 1.00 98.31 293 GLU A O 1
ATOM 2398 N N . LYS A 1 294 ? 33.661 -1.446 -29.814 1.00 98.31 294 LYS A N 1
ATOM 2399 C CA . LYS A 1 294 ? 33.449 -1.443 -31.273 1.00 98.31 294 LYS A CA 1
ATOM 2400 C C . LYS A 1 294 ? 33.568 -0.064 -31.908 1.00 98.31 294 LYS A C 1
ATOM 2402 O O . LYS A 1 294 ? 34.114 0.056 -33.003 1.00 98.31 294 LYS A O 1
ATOM 2407 N N . GLU A 1 295 ? 33.123 0.987 -31.230 1.00 98.38 295 GLU A N 1
ATOM 2408 C CA . GLU A 1 295 ? 33.312 2.360 -31.692 1.00 98.38 295 GLU A CA 1
ATOM 2409 C C . GLU A 1 295 ? 34.803 2.730 -31.737 1.00 98.38 295 GLU A C 1
ATOM 2411 O O . GLU A 1 295 ? 35.262 3.381 -32.679 1.00 98.38 295 GLU A O 1
ATOM 2416 N N . SER A 1 296 ? 35.584 2.285 -30.748 1.00 98.12 296 SER A N 1
ATOM 2417 C CA . SER A 1 296 ? 37.031 2.507 -30.721 1.00 98.12 296 SER A CA 1
ATOM 2418 C C . SER A 1 296 ? 37.766 1.746 -31.835 1.00 98.12 296 SER A C 1
ATOM 2420 O O . SER A 1 296 ? 38.609 2.336 -32.517 1.00 98.12 296 SER A O 1
ATOM 2422 N N . GLU A 1 297 ? 37.387 0.488 -32.096 1.00 98.25 297 GLU A N 1
ATOM 2423 C CA . GLU A 1 297 ? 37.896 -0.316 -33.216 1.00 98.25 297 GLU A CA 1
ATOM 2424 C C . GLU A 1 297 ? 37.587 0.364 -34.557 1.00 98.25 297 GLU A C 1
ATOM 2426 O O . GLU A 1 297 ? 38.475 0.532 -35.397 1.00 98.25 297 GLU A O 1
ATOM 2431 N N . LEU A 1 298 ? 36.348 0.832 -34.742 1.00 98.12 298 LEU A N 1
ATOM 2432 C CA . LEU A 1 298 ? 35.921 1.527 -35.956 1.00 98.12 298 LEU A CA 1
ATOM 2433 C C . LEU A 1 298 ? 36.715 2.817 -36.182 1.00 98.12 298 LEU A C 1
ATOM 2435 O O . LEU A 1 298 ? 37.163 3.075 -37.300 1.00 98.12 298 LEU A O 1
ATOM 2439 N N . LYS A 1 299 ? 36.956 3.604 -35.126 1.00 98.12 299 LYS A N 1
ATOM 2440 C CA . LYS A 1 299 ? 37.812 4.800 -35.197 1.00 98.12 299 LYS A CA 1
ATOM 2441 C C . LYS A 1 299 ? 39.249 4.454 -35.594 1.00 98.12 299 LYS A C 1
ATOM 2443 O O . LYS A 1 299 ? 39.873 5.236 -36.312 1.00 98.12 299 LYS A O 1
ATOM 2448 N N . SER A 1 300 ? 39.782 3.313 -35.151 1.00 98.12 300 SER A N 1
ATOM 2449 C CA . SER A 1 300 ? 41.104 2.835 -35.577 1.00 98.12 300 SER A CA 1
ATOM 2450 C C . SER A 1 300 ? 41.110 2.476 -37.063 1.00 98.12 300 SER A C 1
ATOM 2452 O O . SER A 1 300 ? 41.899 3.033 -37.823 1.00 98.12 300 SER A O 1
ATOM 2454 N N . LEU A 1 301 ? 40.165 1.641 -37.506 1.00 97.56 301 LEU A N 1
ATOM 2455 C CA . LEU A 1 301 ? 40.048 1.230 -38.909 1.00 97.56 301 LEU A CA 1
ATOM 2456 C C . LEU A 1 301 ? 39.831 2.420 -39.852 1.00 97.56 301 LEU A C 1
ATOM 2458 O O . LEU A 1 301 ? 40.357 2.440 -40.964 1.00 97.56 301 LEU A O 1
ATOM 2462 N N . GLN A 1 302 ? 39.097 3.444 -39.412 1.00 97.81 302 GLN A N 1
ATOM 2463 C CA . GLN A 1 302 ? 38.916 4.674 -40.181 1.00 97.81 302 GLN A CA 1
ATOM 2464 C C . GLN A 1 302 ? 40.247 5.412 -40.401 1.00 97.81 302 GLN A C 1
ATOM 2466 O O . GLN A 1 302 ? 40.489 5.921 -41.498 1.00 97.81 302 GLN A O 1
ATOM 2471 N N . LYS A 1 303 ? 41.134 5.451 -39.396 1.00 97.88 303 LYS A N 1
ATOM 2472 C CA . LYS A 1 303 ? 42.480 6.032 -39.538 1.00 97.88 303 LYS A CA 1
ATOM 2473 C C . LYS A 1 303 ? 43.339 5.224 -40.509 1.00 97.88 303 LYS A C 1
ATOM 2475 O O . LYS A 1 303 ? 43.989 5.823 -41.367 1.00 97.88 303 LYS A O 1
ATOM 2480 N N . ASP A 1 304 ? 43.297 3.898 -40.417 1.00 97.62 304 ASP A N 1
ATOM 2481 C CA . ASP A 1 304 ? 44.049 3.008 -41.310 1.00 97.62 304 ASP A CA 1
ATOM 2482 C C . ASP A 1 304 ? 43.578 3.149 -42.761 1.00 97.62 304 ASP A C 1
ATOM 2484 O O . ASP A 1 304 ? 44.389 3.284 -43.677 1.00 97.62 304 ASP A O 1
ATOM 2488 N N . ASN A 1 305 ? 42.264 3.228 -42.981 1.00 97.31 305 ASN A N 1
ATOM 2489 C CA . ASN A 1 305 ? 41.684 3.448 -44.304 1.00 97.31 305 ASN A CA 1
ATOM 2490 C C . ASN A 1 305 ? 42.133 4.796 -44.900 1.00 97.31 305 ASN A C 1
ATOM 2492 O O . ASN A 1 305 ? 42.563 4.865 -46.051 1.00 97.31 305 ASN A O 1
ATOM 2496 N N . LEU A 1 306 ? 42.135 5.869 -44.098 1.00 97.44 306 LEU A N 1
ATOM 2497 C CA . LEU A 1 306 ? 42.673 7.168 -44.518 1.00 97.44 306 LEU A CA 1
ATOM 2498 C C . LEU A 1 306 ? 44.163 7.095 -44.881 1.00 97.44 306 LEU A C 1
ATOM 2500 O O . LEU A 1 306 ? 44.593 7.746 -45.837 1.00 97.44 306 LEU A O 1
ATOM 2504 N N . TYR A 1 307 ? 44.958 6.326 -44.137 1.00 97.44 307 TYR A N 1
ATOM 2505 C CA . TYR A 1 307 ? 46.369 6.110 -44.448 1.00 97.44 307 TYR A CA 1
ATOM 2506 C C . TYR A 1 307 ? 46.552 5.361 -45.775 1.00 97.44 307 TYR A C 1
ATOM 2508 O O . TYR A 1 307 ? 47.308 5.819 -46.635 1.00 97.44 307 TYR A O 1
ATOM 2516 N N . LEU A 1 308 ? 45.811 4.269 -45.982 1.00 97.06 308 LEU A N 1
ATOM 2517 C CA . LEU A 1 308 ? 45.834 3.498 -47.225 1.00 97.06 308 LEU A CA 1
ATOM 2518 C C . LEU A 1 308 ? 45.414 4.350 -48.428 1.00 97.06 308 LEU A C 1
ATOM 2520 O O . LEU A 1 308 ? 46.110 4.348 -49.440 1.00 97.06 308 LEU A O 1
ATOM 2524 N N . ASN A 1 309 ? 44.361 5.161 -48.303 1.00 96.75 309 ASN A N 1
ATOM 2525 C CA . ASN A 1 309 ? 43.929 6.076 -49.365 1.00 96.75 309 ASN A CA 1
ATOM 2526 C C . ASN A 1 309 ? 45.018 7.088 -49.745 1.00 96.75 309 ASN A C 1
ATOM 2528 O O . ASN A 1 309 ? 45.241 7.345 -50.928 1.00 96.75 309 ASN A O 1
ATOM 2532 N N . LYS A 1 310 ? 45.750 7.636 -48.763 1.00 96.19 310 LYS A N 1
ATOM 2533 C CA . LYS A 1 310 ? 46.907 8.506 -49.040 1.00 96.19 310 LYS A CA 1
ATOM 2534 C C . LYS A 1 310 ? 48.002 7.764 -49.804 1.00 96.19 310 LYS A C 1
ATOM 2536 O O . LYS A 1 310 ? 48.646 8.355 -50.668 1.00 96.19 310 LYS A O 1
ATOM 2541 N N . LEU A 1 311 ? 48.237 6.494 -49.480 1.00 96.19 311 LEU A N 1
ATOM 2542 C CA . LEU A 1 311 ? 49.260 5.672 -50.123 1.00 96.19 311 LEU A CA 1
ATOM 2543 C C . LEU A 1 311 ? 48.870 5.318 -51.565 1.00 96.19 311 LEU A C 1
ATOM 2545 O O . LEU A 1 311 ? 49.690 5.474 -52.467 1.00 96.19 311 LEU A O 1
ATOM 2549 N N . ILE A 1 312 ? 47.602 4.969 -51.797 1.00 95.56 312 ILE A N 1
ATOM 2550 C CA . ILE A 1 312 ? 47.029 4.777 -53.137 1.00 95.56 312 ILE A CA 1
ATOM 2551 C C . ILE A 1 312 ? 47.184 6.052 -53.971 1.00 95.56 312 ILE A C 1
ATOM 2553 O O . ILE A 1 312 ? 47.689 5.986 -55.088 1.00 95.56 312 ILE A O 1
ATOM 2557 N N . ALA A 1 313 ? 46.827 7.219 -53.426 1.00 95.12 313 ALA A N 1
ATOM 2558 C CA . ALA A 1 313 ? 46.964 8.493 -54.133 1.00 95.12 313 ALA A CA 1
ATOM 2559 C C . ALA A 1 313 ? 48.421 8.789 -54.533 1.00 95.12 313 ALA A C 1
ATOM 2561 O O . ALA A 1 313 ? 48.677 9.249 -55.644 1.00 95.12 313 ALA A O 1
ATOM 2562 N N . LYS A 1 314 ? 49.390 8.485 -53.656 1.00 94.69 314 LYS A N 1
ATOM 2563 C CA . LYS A 1 314 ? 50.819 8.599 -53.988 1.00 94.69 314 LYS A CA 1
ATOM 2564 C C . LYS A 1 314 ? 51.203 7.671 -55.138 1.00 94.69 314 LYS A C 1
ATOM 2566 O O . LYS A 1 314 ? 51.821 8.139 -56.084 1.00 94.69 314 LYS A O 1
ATOM 2571 N N . LEU A 1 315 ? 50.828 6.392 -55.074 1.00 93.50 315 LEU A N 1
ATOM 2572 C CA . LEU A 1 315 ? 51.128 5.417 -56.131 1.00 93.50 315 LEU A CA 1
ATOM 2573 C C . LEU A 1 315 ? 50.518 5.822 -57.477 1.00 93.50 315 LEU A C 1
ATOM 2575 O O . LEU A 1 315 ? 51.193 5.744 -58.499 1.00 93.50 315 LEU A O 1
ATOM 2579 N N . TYR A 1 316 ? 49.281 6.320 -57.470 1.00 92.06 316 TYR A N 1
ATOM 2580 C CA . TYR A 1 316 ? 48.599 6.793 -58.674 1.00 92.06 316 TYR A CA 1
ATOM 2581 C C . TYR A 1 316 ? 49.325 7.983 -59.323 1.00 92.06 316 TYR A C 1
ATOM 2583 O O . TYR A 1 316 ? 49.413 8.063 -60.544 1.00 92.06 316 TYR A O 1
ATOM 2591 N N . ASN A 1 317 ? 49.903 8.878 -58.514 1.00 87.44 317 ASN A N 1
ATOM 2592 C CA . ASN A 1 317 ? 50.710 9.999 -59.004 1.00 87.44 317 ASN A CA 1
ATOM 2593 C C . ASN A 1 317 ? 52.071 9.572 -59.579 1.00 87.44 317 ASN A C 1
ATOM 2595 O O . ASN A 1 317 ? 52.625 10.314 -60.376 1.00 87.44 317 ASN A O 1
ATOM 2599 N N . TYR A 1 318 ? 52.617 8.414 -59.189 1.00 82.81 318 TYR A N 1
ATOM 2600 C CA . TYR A 1 318 ? 53.854 7.871 -59.772 1.00 82.81 318 TYR A CA 1
ATOM 2601 C C . TYR A 1 318 ? 53.620 7.093 -61.076 1.00 82.81 318 TYR A C 1
ATOM 2603 O O . TYR A 1 318 ? 54.569 6.858 -61.818 1.00 82.81 318 TYR A O 1
ATOM 2611 N N . GLN A 1 319 ? 52.385 6.659 -61.345 1.00 76.06 319 GLN A N 1
ATOM 2612 C CA . GLN A 1 319 ? 52.011 5.937 -62.570 1.00 76.06 319 GLN A CA 1
ATOM 2613 C C . GLN A 1 319 ? 51.605 6.858 -63.732 1.00 76.06 319 GLN A C 1
ATOM 2615 O O . GLN A 1 319 ? 51.306 6.360 -64.818 1.00 76.06 319 GLN A O 1
ATOM 2620 N N . ARG A 1 320 ? 51.572 8.173 -63.512 1.00 53.59 320 ARG A N 1
ATOM 2621 C CA . ARG A 1 320 ? 51.167 9.189 -64.485 1.00 53.59 320 ARG A CA 1
ATOM 2622 C C . ARG A 1 320 ? 52.353 10.066 -64.858 1.00 53.59 320 ARG A C 1
ATOM 2624 O O . ARG A 1 320 ? 52.399 10.470 -66.038 1.00 53.59 320 ARG A O 1
#

Secondary structure (DSSP, 8-state):
------PPPPPP-------------S-PPP--PPPP---------------------------------------------------------SHHHHHHHHHHHHHHHHHHHHHHHHHHHHHHHHHHHHHHHHHHHHHHHHHHHHHHHHHHHHHHHHHHHHHHHHHHHHHHHHHHHTTS------------------------TTT-PPP--TTS--------HHHHHHHHHHHHHHHHHHHHHHHHHHHHHHHHHHHHHHHHHHHHHHHHHHHHHHHHHHHHHHHHHHHHHHHHHHHHHHHHHHHHHHHHHHHHHH--

Radius of gyration: 47.67 Å; chains: 1; bounding box: 101×77×145 Å

Foldseek 3Di:
DDDDDDDDDDDDDDDDDDDDDDDDDDDDDDDDDDDDDDDDDDDDDDDDDDDDDDDDDDDDDDDDDDDDDDDDDDDDDDDDDDDDDDDDDDDDDDPVVVVVVVVVVVVVVVVVVVVVVVVVVVVVVVVVVVVVVVVVVVVVVVVVVVVVVVVVVVVVVVVVVVVVVVVVVVVVVVVVVVVDDDDDDDDDDDDDDDDDDDDPPDADPVPRDDDPPVPPDDPPPDDDPVNVVVVVVVVVVVVVVVVVVVVVVVVVVVVVVVVVVVVVVVVVVVVVVVVVVVVVVVVVVVVVVVVVVVVVVVVVVVVVVVVVVVVVVVVVVVVD

Organism: Apis cerana cerana (NCBI:txid94128)